Protein AF-A0A7S2BJV2-F1 (afdb_monomer_lite)

Organism: NCBI:txid156173

Sequence (293 aa):
PFVGRSAFAHKGGMHAHAMQLAPTSYEHIDPALTGNSRRVLVSELSGRSNIAALTEEYGISDPQVTKNVLDMIVQQENLGYQYEGAEASFALVVQKAMRTFRPHFKRIRYQVEVSGYGGAHGQYTKQAVDASHMEYEHSEATVKLALPSGRLIHEVAEGNGPVAALDAALRKALEPIYPNLQELHLVDYKVRVVRLPEEVAKTDLHTMITGTASAIRVIVDSRDRNSHENFSTVGVGTNIIEASWRALVDAVEYKLSRDDARWATQATSQPHNETEDTSQAPAVPQASQVLNA

Secondary structure (DSSP, 8-state):
---STTTTEEE-HHHHHHHHH-GGGT-SS-GGGGT---EEE--TTSHHHHHHHHHHHTT---HHHHHHHHHHHHHHHHTT---TT-HHHHHHHHHHHTT----S-EEEEEEEEEEEEPPP-----S----TTS--EEEEEEEEEEE-TTS-EEEEEEEESSHHHHHHHHHHHHHTTT-GGGGGEEEEEEEEEEEEPPTTGGGT-TT----SS-EEEEEEEEEEETTT--EEEEEEEESSHHHHHHHHHHHHHHHHHHHHHHHHHHHHHTS----------PPPPPP-------

Foldseek 3Di:
DLDDQCSQEAEDAPVVVVCVVPVVVPDVDDNVVVVGDHHYFDDPNRLLVVLCVVCVVVVHPDPVLSVLLSVQVVVVVLLVDGCGQFVLQSVQSSCVSVVNQDQQKDWPDKDKDKDWQDAPPDDDDPDDPDPNHDGDIKMKMWTWIAGPVRDIFIFMAIAPDHLRNVLVRVCVRPCVPVVQCVQKDWDDKDKDKAAHDPVSCPPDPQRVPPDTRIKIKMKTWMARNVVRDIHIRIAIDNDPNRRSNRRSSSSVSSSVVVVVVVVVVVVVPDDPPDDDDDPDDDDDDDDDDDDDD

InterPro domains:
  IPR005675 Citramalate synthase [PTHR43538] (1-262)
  IPR013709 2-isopropylmalate synthase LeuA, allosteric (dimerisation) domain [PF08502] (122-255)
  IPR013709 2-isopropylmalate synthase LeuA, allosteric (dimerisation) domain [SM00917] (84-256)
  IPR036230 2-isopropylmalate synthase LeuA, allosteric (dimerisation) domain superfamily [G3DSA:3.30.160.270] (122-255)
  IPR036230 2-isopropylmalate synthase LeuA, allosteric (dimerisation) domain superfamily [SSF110921] (137-252)
  IPR054691 2-isopropylmalate synthase/homocitrate synthase, post-catalytic domain [PF22617] (3-61)

Radius of gyration: 28.18 Å; chains: 1; bounding box: 111×75×62 Å

pLDDT: mean 75.31, std 20.55, range [34.0, 98.38]

Structure (mmCIF, N/CA/C/O backbone):
data_AF-A0A7S2BJV2-F1
#
_entry.id   AF-A0A7S2BJV2-F1
#
loop_
_atom_site.group_PDB
_atom_site.id
_atom_site.type_symbol
_atom_site.label_atom_id
_atom_site.label_alt_id
_atom_site.label_comp_id
_atom_site.label_asym_id
_atom_site.label_entity_id
_atom_site.label_seq_id
_atom_site.pdbx_PDB_ins_code
_atom_site.Cartn_x
_atom_site.Cartn_y
_atom_site.Cartn_z
_atom_site.occupancy
_atom_site.B_iso_or_equiv
_atom_site.auth_seq_id
_atom_site.auth_comp_id
_atom_site.auth_asym_id
_atom_site.auth_atom_id
_atom_site.pdbx_PDB_model_num
ATOM 1 N N . PRO A 1 1 ? -4.826 32.090 8.288 1.00 59.12 1 PRO A N 1
ATOM 2 C CA . PRO A 1 1 ? -4.946 31.455 6.951 1.00 59.12 1 PRO A CA 1
ATOM 3 C C . PRO A 1 1 ? -5.881 30.242 7.030 1.00 59.12 1 PRO A C 1
ATOM 5 O O . PRO A 1 1 ? -5.633 29.377 7.858 1.00 59.12 1 PRO A O 1
ATOM 8 N N . PHE A 1 2 ? -6.954 30.204 6.233 1.00 75.50 2 PHE A N 1
ATOM 9 C CA . PHE A 1 2 ? -7.973 29.135 6.2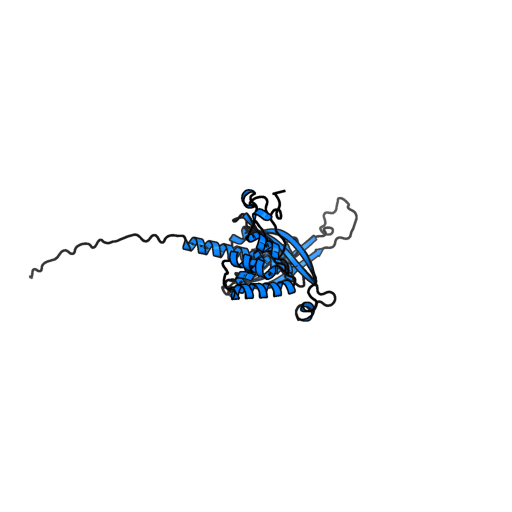94 1.00 75.50 2 PHE A CA 1
ATOM 10 C C . PHE A 1 2 ? -7.859 28.101 5.163 1.00 75.50 2 PHE A C 1
ATOM 12 O O . PHE A 1 2 ? -8.575 27.105 5.140 1.00 75.50 2 PHE A O 1
ATOM 19 N N . VAL A 1 3 ? -6.946 28.329 4.220 1.00 65.94 3 VAL A N 1
ATOM 20 C CA . VAL A 1 3 ? -6.738 27.481 3.045 1.00 65.94 3 VAL A CA 1
ATOM 21 C C . VAL A 1 3 ? -5.410 26.736 3.177 1.00 65.94 3 VAL A C 1
ATOM 23 O O . VAL A 1 3 ? -4.374 27.339 3.455 1.00 65.94 3 VAL A O 1
ATOM 26 N N . GLY A 1 4 ? -5.456 25.411 3.029 1.00 64.81 4 GLY A N 1
ATOM 27 C CA . GLY A 1 4 ? -4.308 24.512 3.174 1.00 64.81 4 GLY A CA 1
ATOM 28 C C . GLY A 1 4 ? -4.697 23.159 3.782 1.00 64.81 4 GLY A C 1
ATOM 29 O O . GLY A 1 4 ? -5.573 23.090 4.643 1.00 64.81 4 GLY A O 1
ATOM 30 N N . ARG A 1 5 ? -4.018 22.078 3.362 1.00 64.31 5 ARG A N 1
ATOM 31 C CA . ARG A 1 5 ? -4.289 20.689 3.813 1.00 64.31 5 ARG A CA 1
ATOM 32 C C . ARG A 1 5 ? -4.150 20.474 5.326 1.00 64.31 5 ARG A C 1
ATOM 34 O O . ARG A 1 5 ? -4.690 19.501 5.844 1.00 64.31 5 ARG A O 1
ATOM 41 N N . SER A 1 6 ? -3.428 21.363 6.005 1.00 70.38 6 SER A N 1
ATOM 42 C CA . SER A 1 6 ? -3.180 21.305 7.449 1.00 70.38 6 SER A CA 1
ATOM 43 C C . SER A 1 6 ? -3.784 22.489 8.208 1.00 70.38 6 SER A C 1
ATOM 45 O O . SER A 1 6 ? -3.467 22.673 9.376 1.00 70.38 6 SER A O 1
ATOM 47 N N . ALA A 1 7 ? -4.632 23.304 7.566 1.00 77.88 7 ALA A N 1
ATOM 48 C CA . ALA A 1 7 ? -5.207 24.504 8.186 1.00 77.88 7 ALA A CA 1
ATOM 49 C C . ALA A 1 7 ? -6.086 24.188 9.412 1.00 77.88 7 ALA A C 1
ATOM 51 O O . ALA A 1 7 ? -6.190 25.015 10.310 1.00 77.88 7 ALA A O 1
ATOM 52 N N . PHE A 1 8 ? -6.656 22.979 9.457 1.00 78.12 8 PHE A N 1
ATOM 53 C CA . PHE A 1 8 ? -7.445 22.447 10.574 1.00 78.12 8 PHE A CA 1
ATOM 54 C C . PHE A 1 8 ? -6.899 21.088 11.051 1.00 78.12 8 PHE A C 1
ATOM 56 O O . PHE A 1 8 ? -7.655 20.197 11.444 1.00 78.12 8 PHE A O 1
ATOM 63 N N . ALA A 1 9 ? -5.576 20.903 10.943 1.00 68.94 9 ALA A N 1
ATOM 64 C CA . ALA A 1 9 ? -4.893 19.722 11.454 1.00 68.94 9 ALA A CA 1
ATOM 65 C C . ALA A 1 9 ? -4.348 19.990 12.861 1.00 68.94 9 ALA A C 1
ATOM 67 O O . ALA A 1 9 ? -3.529 20.888 13.056 1.00 68.94 9 ALA A O 1
ATOM 68 N N . HIS A 1 10 ? -4.758 19.173 13.828 1.00 70.94 10 HIS A N 1
ATOM 69 C CA . HIS A 1 10 ? -4.359 19.303 15.228 1.00 70.94 10 HIS A CA 1
ATOM 70 C C . HIS A 1 10 ? -3.417 18.168 15.611 1.00 70.94 10 HIS A C 1
ATOM 72 O O . HIS A 1 10 ? -3.764 16.997 15.470 1.00 70.94 10 HIS A O 1
ATOM 78 N N . LYS A 1 11 ? -2.222 18.503 16.107 1.00 56.28 11 LYS A N 1
ATOM 79 C CA . LYS A 1 11 ? -1.227 17.531 16.578 1.00 56.28 11 LYS A CA 1
ATOM 80 C C . LYS A 1 11 ? -1.074 17.627 18.088 1.00 56.28 11 LYS A C 1
ATOM 82 O O . LYS A 1 11 ? -0.622 18.652 18.587 1.00 56.28 11 LYS A O 1
ATOM 87 N N . GLY A 1 12 ? -1.392 16.557 18.811 1.00 52.69 12 GLY A N 1
ATOM 88 C CA . GLY A 1 12 ? -1.085 16.467 20.239 1.00 52.69 12 GLY A CA 1
ATOM 89 C C . GLY A 1 12 ? -2.052 15.592 21.026 1.00 52.69 12 GLY A C 1
ATOM 90 O O . GLY A 1 12 ? -3.227 15.519 20.690 1.00 52.69 12 GLY A O 1
ATOM 91 N N . GLY A 1 13 ? -1.534 14.970 22.091 1.00 62.66 13 GLY A N 1
ATOM 92 C CA . GLY A 1 13 ? -2.247 14.064 23.002 1.00 62.66 13 GLY A CA 1
ATOM 93 C C . GLY A 1 13 ? -3.446 14.694 23.712 1.00 62.66 13 GLY A C 1
ATOM 94 O O . GLY A 1 13 ? -4.493 14.870 23.108 1.00 62.66 13 GLY A O 1
ATOM 95 N N . MET A 1 14 ? -3.331 15.039 25.000 1.00 48.84 14 MET A N 1
ATOM 96 C CA . MET A 1 14 ? -4.437 15.587 25.823 1.00 48.84 14 MET A CA 1
ATOM 97 C C . MET A 1 14 ? -5.230 16.742 25.166 1.00 48.84 14 MET A C 1
ATOM 99 O O . MET A 1 14 ? -6.403 16.946 25.475 1.00 48.84 14 MET A O 1
ATOM 103 N N . HIS A 1 15 ? -4.608 17.469 24.235 1.00 55.03 15 HIS A N 1
ATOM 104 C CA . HIS A 1 15 ? -5.218 18.556 23.472 1.00 55.03 15 HIS A CA 1
ATOM 105 C C . HIS A 1 15 ? -6.309 18.066 22.505 1.00 55.03 15 HIS A C 1
ATOM 107 O O . HIS A 1 15 ? -7.322 18.741 22.373 1.00 55.03 15 HIS A O 1
ATOM 113 N N . ALA A 1 16 ? -6.171 16.886 21.888 1.00 60.19 16 ALA A N 1
ATOM 114 C CA . ALA A 1 16 ? -7.187 16.323 20.992 1.00 60.19 16 ALA A CA 1
ATOM 115 C C . ALA A 1 16 ? -8.505 15.980 21.715 1.00 60.19 16 ALA A C 1
ATOM 117 O O . ALA A 1 16 ? -9.589 16.182 21.173 1.00 60.19 16 ALA A O 1
ATOM 118 N N . HIS A 1 17 ? -8.426 15.528 22.968 1.00 57.97 17 HIS A N 1
ATOM 119 C CA . HIS A 1 17 ? -9.611 15.253 23.785 1.00 57.97 17 HIS A CA 1
ATOM 120 C C . HIS A 1 17 ? -10.304 16.548 24.237 1.00 57.97 17 HIS A C 1
ATOM 122 O O . HIS A 1 17 ? -11.517 16.694 24.104 1.00 57.97 17 HIS A O 1
ATOM 128 N N . ALA A 1 18 ? -9.532 17.537 24.705 1.00 58.31 18 ALA A N 1
ATOM 129 C CA . ALA A 1 18 ? -10.067 18.867 25.006 1.00 58.31 18 ALA A CA 1
ATOM 130 C C . ALA A 1 18 ? -10.688 19.531 23.764 1.00 58.31 18 ALA A C 1
ATOM 132 O O . ALA A 1 18 ? -11.635 20.306 23.881 1.00 58.31 18 ALA A O 1
ATOM 133 N N . MET A 1 19 ? -10.189 19.185 22.575 1.00 69.56 19 MET A N 1
ATOM 134 C CA . MET A 1 19 ? -10.710 19.670 21.307 1.00 69.56 19 MET A CA 1
ATOM 135 C C . MET A 1 19 ? -12.074 19.119 20.930 1.00 69.56 19 MET A C 1
ATOM 137 O O . MET A 1 19 ? -12.914 19.873 20.448 1.00 69.56 19 MET A O 1
ATOM 141 N N . GLN A 1 20 ? -12.312 17.831 21.166 1.00 63.25 20 GLN A N 1
ATOM 142 C CA . GLN A 1 20 ? -13.634 17.240 20.964 1.00 63.25 20 GLN A CA 1
ATOM 143 C C . GLN A 1 20 ? -14.673 17.843 21.913 1.00 63.25 20 GLN A C 1
ATOM 145 O O . GLN A 1 20 ? -15.819 18.044 21.523 1.00 63.25 20 GLN A O 1
ATOM 150 N N . LEU A 1 21 ? -14.257 18.180 23.136 1.00 70.62 21 LEU A N 1
ATOM 151 C CA . LEU A 1 21 ? -15.127 18.794 24.139 1.00 70.62 21 LEU A CA 1
ATOM 152 C C . LEU A 1 21 ? -15.395 20.285 23.876 1.00 70.62 21 LEU A C 1
ATOM 154 O O . LEU A 1 21 ? -16.484 20.765 24.179 1.00 70.62 21 LEU A O 1
ATOM 158 N N . ALA A 1 22 ? -14.422 21.021 23.328 1.00 77.19 22 ALA A N 1
ATOM 159 C CA . ALA A 1 22 ? -14.538 22.460 23.079 1.00 77.19 22 ALA A CA 1
ATOM 160 C C . ALA A 1 22 ? -13.836 22.903 21.772 1.00 77.19 22 ALA A C 1
ATOM 162 O O . ALA A 1 22 ? -12.779 23.545 21.817 1.00 77.19 22 ALA A O 1
ATOM 163 N N . PRO A 1 23 ? -14.432 22.632 20.592 1.00 74.75 23 PRO A N 1
ATOM 164 C CA . PRO A 1 23 ? -13.851 22.973 19.288 1.00 74.75 23 PRO A CA 1
ATOM 165 C C . PRO A 1 23 ? -13.536 24.465 19.122 1.00 74.75 23 PRO A C 1
ATOM 167 O O . PRO A 1 23 ? -12.472 24.847 18.637 1.00 74.75 23 PRO A O 1
ATOM 170 N N . THR A 1 24 ? -14.428 25.326 19.612 1.00 80.75 24 THR A N 1
ATOM 171 C CA . THR A 1 24 ? -14.333 26.791 19.504 1.00 80.75 24 THR A CA 1
ATOM 172 C C . THR A 1 24 ? -13.152 27.392 20.263 1.00 80.75 24 THR A C 1
ATOM 174 O O . THR A 1 24 ? -12.800 28.546 20.040 1.00 80.75 24 THR A O 1
ATOM 177 N N . SER A 1 25 ? -12.545 26.641 21.186 1.00 78.31 25 SER A N 1
ATOM 178 C CA . SER A 1 25 ? -11.392 27.110 21.958 1.00 78.31 25 SER A CA 1
ATOM 179 C C . SER A 1 25 ? -10.076 27.032 21.183 1.00 78.31 25 SER A C 1
ATOM 181 O O . SER A 1 25 ? -9.090 27.617 21.624 1.00 78.31 25 SER A O 1
ATOM 183 N N . TYR A 1 26 ? -10.046 26.337 20.043 1.00 76.56 26 TYR A N 1
ATOM 184 C CA . TYR A 1 26 ? -8.826 26.180 19.247 1.00 76.56 26 TYR A CA 1
ATOM 185 C C . TYR A 1 26 ? -9.070 26.295 17.734 1.00 76.56 26 TYR A C 1
ATOM 187 O O . TYR A 1 26 ? -8.116 26.444 16.974 1.00 76.56 26 TYR A O 1
ATOM 195 N N . GLU A 1 27 ? -10.324 26.255 17.280 1.00 83.75 27 GLU A N 1
ATOM 196 C CA . GLU A 1 27 ? -10.704 26.563 15.905 1.00 83.75 27 GLU A CA 1
ATOM 197 C C . GLU A 1 27 ? -11.442 27.897 15.860 1.00 83.75 27 GLU A C 1
ATOM 199 O O . GLU A 1 27 ? -12.443 28.104 16.544 1.00 83.75 27 GLU A O 1
ATOM 204 N N . HIS A 1 28 ? -10.947 28.813 15.029 1.00 83.50 28 HIS A N 1
ATOM 205 C CA . HIS A 1 28 ? -11.564 30.128 14.859 1.00 83.50 28 HIS A CA 1
ATOM 206 C C . HIS A 1 28 ? -12.906 30.066 14.113 1.00 83.50 28 HIS A C 1
ATOM 208 O O . HIS A 1 28 ? -13.737 30.951 14.297 1.00 83.50 28 HIS A O 1
ATOM 214 N N . ILE A 1 29 ? -13.095 29.054 13.258 1.00 85.31 29 ILE A N 1
ATOM 215 C CA . ILE A 1 29 ? -14.295 28.808 12.447 1.00 85.31 29 ILE A CA 1
ATOM 216 C C . ILE A 1 29 ? -14.459 27.301 12.220 1.00 85.31 29 ILE A C 1
ATOM 218 O O . ILE A 1 29 ? -13.473 26.565 12.277 1.00 85.31 29 ILE A O 1
ATOM 222 N N . ASP A 1 30 ? -15.675 26.861 11.898 1.00 81.81 30 ASP A N 1
ATOM 223 C CA . ASP A 1 30 ? -15.931 25.482 11.471 1.00 81.81 30 ASP A CA 1
ATOM 224 C C . ASP A 1 30 ? -15.192 25.179 10.142 1.00 81.81 30 ASP A C 1
ATOM 226 O O . ASP A 1 30 ? -15.402 25.903 9.158 1.00 81.81 30 ASP A O 1
ATOM 230 N N . PRO A 1 31 ? -14.347 24.126 10.079 1.00 82.94 31 PRO A N 1
ATOM 231 C CA . PRO A 1 31 ? -13.646 23.716 8.861 1.00 82.94 31 PRO A CA 1
ATOM 232 C C . PRO A 1 31 ? -14.570 23.538 7.648 1.00 82.94 31 PRO A C 1
ATOM 234 O O . PRO A 1 31 ? -14.192 23.919 6.531 1.00 82.94 31 PRO A O 1
ATOM 237 N N . ALA A 1 32 ? -15.791 23.031 7.861 1.00 81.50 32 ALA A N 1
ATOM 238 C CA . ALA A 1 32 ? -16.751 22.746 6.797 1.00 81.50 32 ALA A CA 1
ATOM 239 C C . ALA A 1 32 ? -17.167 24.012 6.030 1.00 81.50 32 ALA A C 1
ATOM 241 O O . ALA A 1 32 ? -17.368 23.963 4.816 1.00 81.50 32 ALA A O 1
ATOM 242 N N . LEU A 1 33 ? -17.193 25.173 6.698 1.00 84.81 33 LEU A N 1
ATOM 243 C CA . LEU A 1 33 ? -17.515 26.468 6.080 1.00 84.81 33 LEU A CA 1
ATOM 244 C C . LEU A 1 33 ? -16.460 26.937 5.070 1.00 84.81 33 LEU A C 1
ATOM 246 O O . LEU A 1 33 ? -16.708 27.854 4.291 1.00 84.81 33 LEU A O 1
ATOM 250 N N . THR A 1 34 ? -15.286 26.307 5.068 1.00 82.38 34 THR A N 1
ATOM 251 C CA . THR A 1 34 ? -14.192 26.599 4.131 1.00 82.38 34 THR A CA 1
ATOM 252 C C . THR A 1 34 ? -13.928 25.469 3.140 1.00 82.38 34 THR A C 1
ATOM 254 O O . THR A 1 34 ? -12.937 25.515 2.412 1.00 82.38 34 THR A O 1
ATOM 257 N N . GLY A 1 35 ? -14.796 24.450 3.105 1.00 76.12 35 GLY A N 1
ATOM 258 C CA . GLY A 1 35 ? -14.575 23.239 2.311 1.00 76.12 35 GLY A CA 1
ATOM 259 C C . GLY A 1 35 ? -13.404 22.394 2.819 1.00 76.12 35 GLY A C 1
ATOM 260 O O . GLY A 1 35 ? -12.805 21.644 2.051 1.00 76.12 35 GLY A O 1
ATOM 261 N N . ASN A 1 36 ? -13.045 22.547 4.095 1.00 78.81 36 ASN A N 1
ATOM 262 C CA . ASN A 1 36 ? -11.979 21.801 4.749 1.00 78.81 36 ASN A CA 1
ATOM 263 C C . ASN A 1 36 ? -12.570 20.814 5.768 1.00 78.81 36 ASN A C 1
ATOM 265 O O . ASN A 1 36 ? -13.747 20.884 6.115 1.00 78.81 36 ASN A O 1
ATOM 269 N N . SER A 1 37 ? -11.747 19.895 6.263 1.00 73.94 37 SER A N 1
ATOM 270 C CA . SER A 1 37 ? -12.143 18.893 7.256 1.00 73.94 37 SER A CA 1
ATOM 271 C C . SER A 1 37 ? -11.202 18.932 8.452 1.00 73.94 37 SER A C 1
ATOM 273 O O . SER A 1 37 ? -9.985 19.055 8.281 1.00 73.94 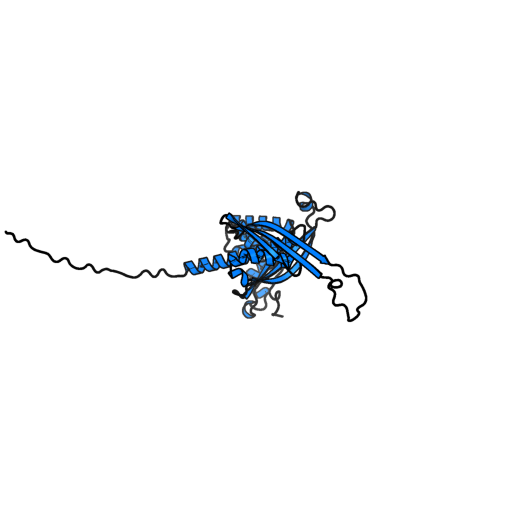37 SER A O 1
ATOM 275 N N . ARG A 1 38 ? -11.749 18.767 9.658 1.00 78.31 38 ARG A N 1
ATOM 276 C CA . ARG A 1 38 ? -10.944 18.595 10.872 1.00 78.31 38 ARG A CA 1
ATOM 277 C C . ARG A 1 38 ? -10.122 17.313 10.769 1.00 78.31 38 ARG A C 1
ATOM 279 O O . ARG A 1 38 ? -10.660 16.269 10.416 1.00 78.31 38 ARG A O 1
ATOM 286 N N . ARG A 1 39 ? -8.831 17.380 11.101 1.00 64.62 39 ARG A N 1
ATOM 287 C CA . ARG A 1 39 ? -7.940 16.208 11.133 1.00 64.62 39 ARG A CA 1
ATOM 288 C C . ARG A 1 39 ? -7.156 16.190 12.436 1.00 64.62 39 ARG A C 1
ATOM 290 O O . ARG A 1 39 ? -6.525 17.182 12.788 1.00 64.62 39 ARG A O 1
ATOM 297 N N . VAL A 1 40 ? -7.170 15.068 13.147 1.00 60.78 40 VAL A N 1
ATOM 298 C CA . VAL A 1 40 ? -6.385 14.885 14.375 1.00 60.78 40 VAL A CA 1
ATOM 299 C C . VAL A 1 40 ? -5.216 13.953 14.075 1.00 60.78 40 VAL A C 1
ATOM 301 O O . VAL A 1 40 ? -5.398 12.844 13.581 1.00 60.78 40 VAL A O 1
ATOM 304 N N . LEU A 1 41 ? -4.003 14.417 14.354 1.00 52.34 41 LEU A N 1
ATOM 305 C CA . LEU A 1 41 ? -2.761 13.703 14.085 1.00 52.34 41 LEU A CA 1
ATOM 306 C C . LEU A 1 41 ? -2.368 12.849 15.303 1.00 52.34 41 LEU A C 1
ATOM 308 O O . LEU A 1 41 ? -2.290 13.349 16.428 1.00 52.34 41 LEU A O 1
ATOM 312 N N . VAL A 1 42 ? -2.129 11.551 15.089 1.00 50.50 42 VAL A N 1
ATOM 313 C CA . VAL A 1 42 ? -1.799 10.579 16.147 1.00 50.50 42 VAL A CA 1
ATOM 314 C C . VAL A 1 42 ? -0.298 10.629 16.460 1.00 50.50 42 VAL A C 1
ATOM 316 O O . VAL A 1 42 ? 0.525 10.448 15.572 1.00 50.50 42 VAL A O 1
ATOM 319 N N . SER A 1 43 ? 0.056 10.897 17.720 1.00 44.72 43 SER A N 1
ATOM 320 C CA . SER A 1 43 ? 1.430 10.831 18.260 1.00 44.72 43 SER A CA 1
ATOM 321 C C . SER A 1 43 ? 1.500 9.806 19.402 1.00 44.72 43 SER A C 1
ATOM 323 O O . SER A 1 43 ? 0.470 9.565 20.030 1.00 44.72 43 SER A O 1
ATOM 325 N N . GLU A 1 44 ? 2.688 9.259 19.703 1.00 42.94 44 GLU A N 1
ATOM 326 C CA . GLU A 1 44 ? 2.974 8.146 20.641 1.00 42.94 44 GLU A CA 1
ATOM 327 C C . GLU A 1 44 ? 2.220 8.198 21.992 1.00 42.94 44 GLU A C 1
ATOM 329 O O . GLU A 1 44 ? 1.786 7.171 22.503 1.00 42.94 44 GLU A O 1
ATOM 334 N N . LEU A 1 45 ? 1.985 9.388 22.563 1.00 39.22 45 LEU A N 1
ATOM 335 C CA . LEU A 1 45 ? 1.260 9.584 23.840 1.00 39.22 45 LEU A CA 1
ATOM 336 C C . LEU A 1 45 ? -0.258 9.831 23.692 1.00 39.22 45 LEU A C 1
ATOM 338 O O . LEU A 1 45 ? -0.980 9.947 24.679 1.00 39.22 45 LEU A O 1
ATOM 342 N N . SER A 1 46 ? -0.751 9.904 22.458 1.00 48.31 46 SER A N 1
ATOM 343 C CA . SER A 1 46 ? -2.152 10.170 22.074 1.00 48.31 46 SER A CA 1
ATOM 344 C C . SER A 1 46 ? -2.903 8.888 21.700 1.00 48.31 46 SER A C 1
ATOM 346 O O . SER A 1 46 ? -4.107 8.937 21.454 1.00 48.31 46 SER A O 1
ATOM 348 N N . GLY A 1 47 ? -2.185 7.758 21.629 1.00 52.78 47 GLY A N 1
ATOM 349 C CA . GLY A 1 47 ? -2.623 6.516 20.995 1.00 52.78 47 GLY A CA 1
ATOM 350 C C . GLY A 1 47 ? -4.002 6.060 21.451 1.00 52.78 47 GLY A C 1
ATOM 351 O O . GLY A 1 47 ? -4.881 5.903 20.622 1.00 52.78 47 GLY A O 1
ATOM 352 N N . ARG A 1 48 ? -4.260 5.938 22.758 1.00 53.81 48 ARG A N 1
ATOM 353 C CA . ARG A 1 48 ? -5.561 5.433 23.235 1.00 53.81 48 ARG A CA 1
ATOM 354 C C . ARG A 1 48 ? -6.739 6.347 22.915 1.00 53.81 48 ARG A C 1
ATOM 356 O O . ARG A 1 48 ? -7.738 5.848 22.419 1.00 53.81 48 ARG A O 1
ATOM 363 N N . SER A 1 49 ? -6.638 7.647 23.181 1.00 52.44 49 SER A N 1
ATOM 364 C CA . SER A 1 49 ? -7.767 8.573 23.013 1.00 52.44 49 SER A CA 1
ATOM 365 C C . SER A 1 49 ? -8.029 8.913 21.544 1.00 52.44 49 SER A C 1
ATOM 367 O O . SER A 1 49 ? -9.182 8.988 21.139 1.00 52.44 49 SER A O 1
ATOM 369 N N . ASN A 1 50 ? -6.980 9.047 20.724 1.00 54.72 50 ASN A N 1
ATOM 370 C CA . ASN A 1 50 ? -7.149 9.275 19.286 1.00 54.72 50 ASN A CA 1
ATOM 371 C C . ASN A 1 50 ? -7.569 8.004 18.550 1.00 54.72 50 ASN A C 1
ATOM 373 O O . ASN A 1 50 ? -8.382 8.090 17.637 1.00 54.72 50 ASN A O 1
ATOM 377 N N . ILE A 1 51 ? -7.050 6.832 18.937 1.00 61.22 51 ILE A N 1
ATOM 378 C CA . ILE A 1 51 ? -7.535 5.565 18.382 1.00 61.22 51 ILE A CA 1
ATOM 379 C C . ILE A 1 51 ? -8.971 5.338 18.830 1.00 61.22 51 ILE A C 1
ATOM 381 O O . ILE A 1 51 ? -9.757 4.968 17.981 1.00 61.22 51 ILE A O 1
ATOM 385 N N . ALA A 1 52 ? -9.348 5.640 20.080 1.00 61.81 52 ALA A N 1
ATOM 386 C CA . ALA A 1 52 ? -10.743 5.581 20.524 1.00 61.81 52 ALA A CA 1
ATOM 387 C C . ALA A 1 52 ? -11.657 6.469 19.660 1.00 61.81 52 ALA A C 1
ATOM 389 O O . ALA A 1 52 ? -12.653 5.976 19.141 1.00 61.81 52 ALA A O 1
ATOM 390 N N . ALA A 1 53 ? -11.268 7.728 19.429 1.00 61.06 53 ALA A N 1
ATOM 391 C CA . ALA A 1 53 ? -11.995 8.658 18.564 1.00 61.06 53 ALA A CA 1
ATOM 392 C C . ALA A 1 53 ? -12.104 8.174 17.107 1.00 61.06 53 ALA A C 1
ATOM 394 O O . ALA A 1 53 ? -13.171 8.241 16.507 1.00 61.06 53 ALA A O 1
ATOM 395 N N . LEU A 1 54 ? -11.012 7.654 16.540 1.00 60.25 54 LEU A N 1
ATOM 396 C CA . LEU A 1 54 ? -11.012 7.081 15.193 1.00 60.25 54 LEU A CA 1
ATOM 397 C C . LEU A 1 54 ? -11.862 5.809 15.140 1.00 60.25 54 LEU A C 1
ATOM 399 O O . LEU A 1 54 ? -12.627 5.622 14.207 1.00 60.25 54 LEU A O 1
ATOM 403 N N . THR A 1 55 ? -11.771 4.931 16.139 1.00 63.72 55 THR A N 1
ATOM 404 C CA . THR A 1 55 ? -12.575 3.706 16.205 1.00 63.72 55 THR A CA 1
ATOM 405 C C . THR A 1 55 ? -14.062 4.027 16.352 1.00 63.72 55 THR A C 1
ATOM 407 O O . THR A 1 55 ? -14.878 3.360 15.724 1.00 63.72 55 THR A O 1
ATOM 410 N N . GLU A 1 56 ? -14.416 5.091 17.076 1.00 65.62 56 GLU A N 1
ATOM 411 C CA . GLU A 1 56 ? -15.789 5.593 17.178 1.00 65.62 56 GLU A CA 1
ATOM 412 C C . GLU A 1 56 ? -16.325 6.087 15.821 1.00 65.62 56 GLU A C 1
ATOM 414 O O . GLU A 1 56 ? -17.461 5.771 15.474 1.00 65.62 56 GLU A O 1
ATOM 419 N N . GLU A 1 57 ? -15.498 6.744 14.995 1.00 62.59 57 GLU A N 1
ATOM 420 C CA . GLU A 1 57 ? -15.843 7.104 13.604 1.00 62.59 57 GLU A CA 1
ATOM 421 C C . GLU A 1 57 ? -16.143 5.866 12.732 1.00 62.59 57 GLU A C 1
ATOM 423 O O . GLU A 1 57 ? -16.999 5.913 11.849 1.00 62.59 57 GLU A O 1
ATOM 428 N N . TYR A 1 58 ? -15.507 4.727 13.024 1.00 63.16 58 TYR A N 1
ATOM 429 C CA . TYR A 1 58 ? -15.809 3.428 12.405 1.00 63.16 58 TYR A CA 1
ATOM 430 C C . TYR A 1 58 ? -16.948 2.657 13.105 1.00 63.16 58 TYR A C 1
ATOM 432 O O . TYR A 1 58 ? -17.188 1.493 12.779 1.00 63.16 58 TYR A O 1
ATOM 440 N N . GLY A 1 59 ? -17.657 3.275 14.057 1.00 65.75 59 GLY A N 1
ATOM 441 C CA . GLY A 1 59 ? -18.764 2.660 14.798 1.00 65.75 59 GLY A CA 1
ATOM 442 C C . GLY A 1 59 ? -18.328 1.588 15.802 1.00 65.75 59 GLY A C 1
ATOM 443 O O . GLY A 1 59 ? -19.116 0.717 16.169 1.00 65.75 59 GLY A O 1
ATOM 444 N N . ILE A 1 60 ? -17.065 1.611 16.231 1.00 67.31 60 ILE A N 1
ATOM 445 C CA . ILE A 1 60 ? -16.485 0.625 17.141 1.00 67.31 60 ILE A CA 1
ATOM 446 C C . ILE A 1 60 ? -16.533 1.182 18.561 1.00 67.31 60 ILE A C 1
ATOM 448 O O . ILE A 1 60 ? -15.704 1.996 18.962 1.00 67.31 60 ILE A O 1
ATOM 452 N N . SER A 1 61 ? -17.491 0.690 19.336 1.00 68.38 61 SER A N 1
ATOM 453 C CA . SER A 1 61 ? -17.649 1.015 20.757 1.00 68.38 61 SER A CA 1
ATOM 454 C C . SER A 1 61 ? -17.271 -0.141 21.692 1.00 68.38 61 SER A C 1
ATOM 456 O O . SER A 1 61 ? -17.311 0.028 22.908 1.00 68.38 61 SER A O 1
ATOM 458 N N . ASP A 1 62 ? -16.909 -1.314 21.154 1.00 78.00 62 ASP A N 1
ATOM 459 C CA . ASP A 1 62 ? -16.470 -2.470 21.946 1.00 78.00 62 ASP A CA 1
ATOM 460 C C . ASP A 1 62 ? -15.029 -2.261 22.464 1.00 78.00 62 ASP A C 1
ATOM 462 O O . ASP A 1 62 ? -14.084 -2.266 21.662 1.00 78.00 62 ASP A O 1
ATOM 466 N N . PRO A 1 63 ? -14.821 -2.150 23.793 1.00 78.69 63 PRO A N 1
ATOM 467 C CA . PRO A 1 63 ? -13.500 -1.931 24.380 1.00 78.69 63 PRO A CA 1
ATOM 468 C C . PRO A 1 63 ? -12.465 -3.003 24.013 1.00 78.69 63 PRO A C 1
ATOM 470 O O . PRO A 1 63 ? -11.269 -2.705 23.931 1.00 78.69 63 PRO A O 1
ATOM 473 N N . GLN A 1 64 ? -12.893 -4.249 23.787 1.00 80.25 64 GLN A N 1
ATOM 474 C CA . GLN A 1 64 ? -11.993 -5.334 23.406 1.00 80.25 64 GLN A CA 1
ATOM 475 C C . GLN A 1 64 ? -11.509 -5.174 21.962 1.00 80.25 64 GLN A C 1
ATOM 477 O O . GLN A 1 64 ? -10.338 -5.433 21.674 1.00 80.25 64 GLN A O 1
ATOM 482 N N . VAL A 1 65 ? -12.376 -4.707 21.060 1.00 77.50 65 VAL A N 1
ATOM 483 C CA . VAL A 1 65 ? -12.003 -4.413 19.670 1.00 77.50 65 VAL A CA 1
ATOM 484 C C . VAL A 1 65 ? -11.057 -3.217 19.623 1.00 77.50 65 VAL A C 1
ATOM 486 O O . VAL A 1 65 ? -10.009 -3.309 18.985 1.00 77.50 65 VAL A O 1
ATOM 489 N N . THR A 1 66 ? -11.349 -2.142 20.362 1.00 77.75 66 THR A N 1
ATOM 490 C CA . THR A 1 66 ? -10.458 -0.974 20.464 1.00 77.75 66 THR A CA 1
ATOM 491 C C . THR A 1 66 ? -9.075 -1.366 20.987 1.00 77.75 66 THR A C 1
ATOM 493 O O . THR A 1 66 ? -8.062 -0.918 20.449 1.00 77.75 66 THR A O 1
ATOM 496 N N . LYS A 1 67 ? -9.007 -2.252 21.990 1.00 80.81 67 LYS A N 1
ATOM 497 C CA . LYS A 1 67 ? -7.733 -2.788 22.486 1.00 80.81 67 LYS A CA 1
ATOM 498 C C . LYS A 1 67 ? -6.982 -3.574 21.407 1.00 80.81 67 LYS A C 1
ATOM 500 O O . LYS A 1 67 ? -5.795 -3.338 21.220 1.00 80.81 67 LYS A O 1
ATOM 505 N N . ASN A 1 68 ? -7.658 -4.457 20.672 1.00 82.25 68 ASN A N 1
ATOM 506 C CA . ASN A 1 68 ? -7.022 -5.239 19.607 1.00 82.25 68 ASN A CA 1
ATOM 507 C C . ASN A 1 68 ? -6.473 -4.342 18.483 1.00 82.25 68 ASN A C 1
ATOM 509 O O . ASN A 1 68 ? -5.377 -4.583 17.981 1.00 82.25 68 ASN A O 1
ATOM 513 N N . VAL A 1 69 ? -7.225 -3.304 18.101 1.00 81.12 69 VAL A N 1
ATOM 514 C CA . VAL A 1 69 ? -6.792 -2.297 17.121 1.00 81.12 69 VAL A CA 1
ATOM 515 C C . VAL A 1 69 ? -5.543 -1.572 17.625 1.00 81.12 69 VAL A C 1
ATOM 517 O O . VAL A 1 69 ? -4.563 -1.470 16.890 1.00 81.12 69 VAL A O 1
ATOM 520 N N . LEU A 1 70 ? -5.549 -1.121 18.884 1.00 80.25 70 LEU A N 1
ATOM 521 C CA . LEU A 1 70 ? -4.403 -0.463 19.510 1.00 80.25 70 LEU A CA 1
ATOM 522 C C . LEU A 1 70 ? -3.165 -1.366 19.520 1.00 80.25 70 LEU A C 1
ATOM 524 O O . LEU A 1 70 ? -2.097 -0.930 19.098 1.00 80.25 70 LEU A O 1
ATOM 528 N N . ASP A 1 71 ? -3.310 -2.615 19.964 1.00 82.62 71 ASP A N 1
ATOM 529 C CA . ASP A 1 71 ? -2.204 -3.572 20.034 1.00 82.62 71 ASP A CA 1
ATOM 530 C C . ASP A 1 71 ? -1.611 -3.822 18.633 1.00 82.62 71 ASP A C 1
ATOM 532 O O . ASP A 1 71 ? -0.391 -3.851 18.468 1.00 82.62 71 ASP A O 1
ATOM 536 N N . MET A 1 72 ? -2.459 -3.925 17.602 1.00 84.12 72 MET A N 1
ATOM 537 C CA . MET A 1 72 ? -2.018 -4.088 16.214 1.00 84.12 72 MET A CA 1
ATOM 538 C C . MET A 1 72 ? -1.299 -2.841 15.680 1.00 84.12 72 MET A C 1
ATOM 540 O O . MET A 1 72 ? -0.276 -2.976 15.014 1.00 84.12 72 MET A O 1
ATOM 544 N N . ILE A 1 73 ? -1.784 -1.635 15.986 1.00 83.50 73 ILE A N 1
ATOM 545 C CA . ILE A 1 73 ? -1.128 -0.383 15.576 1.00 83.50 73 ILE A CA 1
ATOM 546 C C . ILE A 1 73 ? 0.247 -0.258 16.224 1.00 83.50 73 ILE A C 1
ATOM 548 O O . ILE A 1 73 ? 1.218 -0.032 15.510 1.00 83.50 73 ILE A O 1
ATOM 552 N N . VAL A 1 74 ? 0.348 -0.481 17.537 1.00 80.81 74 VAL A N 1
ATOM 553 C CA . VAL A 1 74 ? 1.625 -0.415 18.268 1.00 80.81 74 VAL A CA 1
ATOM 554 C C . VAL A 1 74 ? 2.636 -1.406 17.684 1.00 80.81 74 VAL A C 1
ATOM 556 O O . VAL A 1 74 ? 3.802 -1.068 17.482 1.00 80.81 74 VAL A O 1
ATOM 559 N N . GLN A 1 75 ? 2.195 -2.621 17.344 1.00 82.44 75 GLN A N 1
ATOM 560 C CA . GLN A 1 75 ? 3.051 -3.596 16.665 1.00 82.44 75 GLN A CA 1
ATOM 561 C C . GLN A 1 75 ? 3.549 -3.089 15.306 1.00 82.44 75 GLN A C 1
ATOM 563 O O . GLN A 1 75 ? 4.725 -3.246 14.991 1.00 82.44 75 GLN A O 1
ATOM 568 N N . GLN A 1 76 ? 2.686 -2.471 14.498 1.00 86.62 76 GLN A N 1
ATOM 569 C CA . GLN A 1 76 ? 3.085 -1.926 13.198 1.00 86.62 76 GLN A CA 1
ATOM 570 C C . GLN A 1 76 ? 4.002 -0.698 13.345 1.00 86.62 76 GLN A C 1
ATOM 572 O O . GLN A 1 76 ? 4.972 -0.569 12.601 1.00 86.62 76 GLN A O 1
ATOM 577 N N . GLU A 1 77 ? 3.769 0.184 14.315 1.00 82.81 77 GLU A N 1
ATOM 578 C CA . GLU A 1 77 ? 4.644 1.337 14.584 1.00 82.81 77 GLU A CA 1
ATOM 579 C C . GLU A 1 77 ? 6.064 0.897 14.960 1.00 82.81 77 GLU A C 1
ATOM 581 O O . GLU A 1 77 ? 7.038 1.437 14.433 1.00 82.81 77 GLU A O 1
ATOM 586 N N . ASN A 1 78 ? 6.188 -0.172 15.750 1.00 78.31 78 ASN A N 1
ATOM 587 C CA . ASN A 1 78 ? 7.470 -0.806 16.069 1.00 78.31 78 ASN A CA 1
ATOM 588 C C . ASN A 1 78 ? 8.195 -1.369 14.833 1.00 78.31 78 ASN A C 1
ATOM 590 O O . ASN A 1 78 ? 9.425 -1.404 14.801 1.00 78.31 78 ASN A O 1
ATOM 594 N N . LEU A 1 79 ? 7.454 -1.756 13.790 1.00 82.62 79 LEU A N 1
ATOM 595 C CA . LEU A 1 79 ? 7.996 -2.155 12.484 1.00 82.62 79 LEU A CA 1
ATOM 596 C C . LEU A 1 79 ? 8.304 -0.959 11.572 1.00 82.62 79 LEU A C 1
ATOM 598 O O . LEU A 1 79 ? 8.744 -1.141 10.438 1.00 82.62 79 LEU A O 1
ATOM 602 N N . GLY A 1 80 ? 8.082 0.264 12.052 1.00 84.19 80 GLY A N 1
ATOM 603 C CA . GLY A 1 80 ? 8.368 1.499 11.344 1.00 84.19 80 GLY A CA 1
ATOM 604 C C . GLY A 1 80 ? 7.184 2.069 10.573 1.00 84.19 80 GLY A C 1
ATOM 605 O O . GLY A 1 80 ? 7.415 2.975 9.772 1.00 84.19 80 GLY A O 1
ATOM 606 N N . TYR A 1 81 ? 5.945 1.602 10.773 1.00 87.75 81 TYR A N 1
ATOM 607 C CA . TYR A 1 81 ? 4.755 2.247 10.198 1.00 87.75 81 TYR A CA 1
ATOM 608 C C . TYR A 1 81 ? 4.472 3.592 10.875 1.00 87.75 81 TYR A C 1
ATOM 610 O O . TYR A 1 81 ? 4.872 3.841 12.006 1.00 87.75 81 TYR A O 1
ATOM 618 N N . GLN A 1 82 ? 3.789 4.478 10.155 1.00 85.44 82 GLN A N 1
ATOM 619 C CA . GLN A 1 82 ? 3.179 5.679 10.720 1.00 85.44 82 GLN A CA 1
ATOM 620 C C . GLN A 1 82 ? 1.857 5.888 9.996 1.00 85.44 82 GLN A C 1
ATOM 622 O O . GLN A 1 82 ? 1.849 6.123 8.790 1.00 85.44 82 GLN A O 1
ATOM 627 N N . TYR A 1 83 ? 0.755 5.772 10.734 1.00 83.94 83 TYR A N 1
ATOM 628 C CA . TYR A 1 83 ? -0.594 5.923 10.184 1.00 83.94 83 TYR A CA 1
ATOM 629 C C . TYR A 1 83 ? -1.080 7.379 10.174 1.00 83.94 83 TYR A C 1
ATOM 631 O O . TYR A 1 83 ? -2.104 7.687 9.568 1.00 83.94 83 TYR A O 1
ATOM 639 N N . GLU A 1 84 ? -0.332 8.295 10.801 1.00 73.88 84 GLU A N 1
ATOM 640 C CA . GLU A 1 84 ? -0.549 9.739 10.681 1.00 73.88 84 GLU A CA 1
ATOM 641 C C . GLU A 1 84 ? -0.439 10.158 9.203 1.00 73.88 84 GLU A C 1
ATOM 643 O O . GLU A 1 84 ? 0.641 10.107 8.614 1.00 73.88 84 GLU A O 1
ATOM 648 N N . GLY A 1 85 ? -1.564 10.566 8.606 1.00 74.69 85 GLY A N 1
ATOM 649 C CA . GLY A 1 85 ? -1.640 10.909 7.184 1.00 74.69 85 GLY A CA 1
ATOM 650 C C . GLY A 1 85 ? -1.615 9.706 6.236 1.00 74.69 85 GLY A C 1
ATOM 651 O O . GLY A 1 85 ? -1.233 9.879 5.085 1.00 74.69 85 GLY A O 1
ATOM 652 N N . ALA A 1 86 ? -1.971 8.509 6.716 1.00 84.75 86 ALA A N 1
ATOM 653 C CA . ALA A 1 86 ? -2.195 7.309 5.909 1.00 84.75 86 ALA A CA 1
ATOM 654 C C . ALA A 1 86 ? -3.519 6.627 6.306 1.00 84.75 86 ALA A C 1
ATOM 656 O O . ALA A 1 86 ? -3.559 5.472 6.746 1.00 84.75 86 ALA A O 1
ATOM 657 N N . GLU A 1 87 ? -4.613 7.383 6.187 1.00 84.38 87 GLU A N 1
ATOM 658 C CA . GLU A 1 87 ? -5.948 7.032 6.679 1.00 84.38 87 GLU A CA 1
ATOM 659 C C . GLU A 1 87 ? -6.491 5.737 6.057 1.00 84.38 87 GLU A C 1
ATOM 661 O O . GLU A 1 87 ? -7.176 4.967 6.730 1.00 84.38 87 GLU A O 1
ATOM 666 N N . ALA A 1 88 ? -6.152 5.452 4.798 1.00 91.38 88 ALA A N 1
ATOM 667 C CA . ALA A 1 88 ? -6.620 4.253 4.110 1.00 91.38 88 ALA A CA 1
ATOM 668 C C . ALA A 1 88 ? -5.975 2.975 4.666 1.00 91.38 88 ALA A C 1
ATOM 670 O O . ALA A 1 88 ? -6.673 2.006 4.968 1.00 91.38 88 ALA A O 1
ATOM 671 N N . SER A 1 89 ? -4.657 2.983 4.888 1.00 93.06 89 SER A N 1
ATOM 672 C CA . SER A 1 89 ? -3.972 1.852 5.529 1.00 93.06 89 SER A CA 1
ATOM 673 C C . SER A 1 89 ? -4.444 1.655 6.971 1.00 93.06 89 SER A C 1
ATOM 675 O O . SER A 1 89 ? -4.603 0.517 7.412 1.00 93.06 89 SER A O 1
ATOM 677 N N . PHE A 1 90 ? -4.730 2.742 7.697 1.00 88.19 90 PHE A N 1
ATOM 678 C CA . PHE A 1 90 ? -5.328 2.663 9.033 1.00 88.19 90 PHE A CA 1
ATOM 679 C C . PHE A 1 90 ? -6.704 1.984 8.999 1.00 88.19 90 PHE A C 1
ATOM 681 O O . PHE A 1 90 ? -6.941 1.037 9.749 1.00 88.19 90 PHE A O 1
ATOM 688 N N . ALA A 1 91 ? -7.588 2.402 8.089 1.00 88.00 91 ALA A N 1
ATOM 689 C CA . ALA A 1 91 ? -8.909 1.799 7.923 1.00 88.00 91 ALA A CA 1
ATOM 690 C C . ALA A 1 91 ? -8.822 0.286 7.659 1.00 88.00 91 ALA A C 1
ATOM 692 O O . ALA A 1 91 ? -9.569 -0.500 8.241 1.00 88.00 91 ALA A O 1
ATOM 693 N N . LEU A 1 92 ? -7.870 -0.145 6.826 1.00 91.94 92 LEU A N 1
ATOM 694 C CA . LEU A 1 92 ? -7.636 -1.565 6.558 1.00 91.94 92 LEU A CA 1
ATOM 695 C C . LEU A 1 92 ? -7.137 -2.325 7.794 1.00 91.94 92 LEU A C 1
ATOM 697 O O . LEU A 1 92 ? -7.537 -3.470 8.006 1.00 91.94 92 LEU A O 1
ATOM 701 N N . VAL A 1 93 ? -6.283 -1.721 8.625 1.00 88.69 93 VAL A N 1
ATOM 702 C CA . VAL A 1 93 ? -5.856 -2.307 9.911 1.00 88.69 93 VAL A CA 1
ATOM 703 C C . VAL A 1 93 ? -7.049 -2.500 10.840 1.00 88.69 93 VAL A C 1
ATOM 705 O O . VAL A 1 93 ? -7.211 -3.581 11.406 1.00 88.69 93 VAL A O 1
ATOM 708 N N . VAL A 1 94 ? -7.920 -1.496 10.939 1.00 85.00 94 VAL A N 1
ATOM 709 C CA . VAL A 1 94 ? -9.149 -1.566 11.736 1.00 85.00 94 VAL A CA 1
ATOM 710 C C . VAL A 1 94 ? -10.049 -2.710 11.256 1.00 85.00 94 VAL A C 1
ATOM 712 O O . VAL A 1 94 ? -10.436 -3.569 12.050 1.00 85.00 94 VAL A O 1
ATOM 715 N N . GLN A 1 95 ? -10.299 -2.809 9.947 1.00 87.12 95 GLN A N 1
ATOM 716 C CA . GLN A 1 95 ? -11.092 -3.904 9.376 1.00 87.12 95 GLN A CA 1
ATOM 717 C C . GLN A 1 95 ? -10.461 -5.287 9.621 1.00 87.12 95 GLN A C 1
ATOM 719 O O . GLN A 1 95 ? -11.170 -6.267 9.867 1.00 87.12 95 GLN A O 1
ATOM 724 N N . LYS A 1 96 ? -9.125 -5.394 9.572 1.00 88.56 96 LYS A N 1
ATOM 725 C CA . LYS A 1 96 ? -8.395 -6.638 9.879 1.00 88.56 96 LYS A CA 1
ATOM 726 C C . LYS A 1 96 ? -8.554 -7.021 11.353 1.00 88.56 96 LYS A C 1
ATOM 728 O O . LYS A 1 96 ? -8.868 -8.176 11.639 1.00 88.56 96 LYS A O 1
ATOM 733 N N . ALA A 1 97 ? -8.415 -6.066 12.273 1.00 83.69 97 ALA A N 1
ATOM 734 C CA . ALA A 1 97 ? -8.603 -6.283 13.709 1.00 83.69 97 ALA A CA 1
ATOM 735 C C . ALA A 1 97 ? -10.045 -6.704 14.054 1.00 83.69 97 ALA A C 1
ATOM 737 O O . ALA A 1 97 ? -10.255 -7.566 14.908 1.00 83.69 97 ALA A O 1
ATOM 738 N N . MET A 1 98 ? -11.029 -6.165 13.331 1.00 82.19 98 MET A N 1
ATOM 739 C CA . MET A 1 98 ? -12.445 -6.538 13.434 1.00 82.19 98 MET A CA 1
ATOM 740 C C . MET A 1 98 ? -12.813 -7.835 12.702 1.00 82.19 98 MET A C 1
ATOM 742 O O . MET A 1 98 ? -13.949 -8.292 12.802 1.00 82.19 98 MET A O 1
ATOM 746 N N . ARG A 1 99 ? -11.886 -8.435 11.943 1.00 86.19 99 ARG A N 1
ATOM 747 C CA . ARG A 1 99 ? -12.137 -9.596 11.065 1.00 86.19 99 ARG A CA 1
ATOM 748 C C . ARG A 1 99 ? -13.211 -9.354 9.990 1.00 86.19 99 ARG A C 1
ATOM 750 O O . ARG A 1 99 ? -13.756 -10.313 9.430 1.00 86.19 99 ARG A O 1
ATOM 757 N N . THR A 1 100 ? -13.490 -8.094 9.668 1.00 86.50 100 THR A N 1
ATOM 758 C CA . THR A 1 100 ? -14.415 -7.688 8.599 1.00 86.50 100 THR A CA 1
ATOM 759 C C . THR A 1 100 ? -13.712 -7.530 7.259 1.00 86.50 100 THR A C 1
ATOM 761 O O . THR A 1 100 ? -14.358 -7.673 6.227 1.00 86.50 100 THR A O 1
ATOM 764 N N . PHE A 1 101 ? -12.391 -7.327 7.259 1.00 91.06 101 PHE A N 1
ATOM 765 C CA . PHE A 1 101 ? -11.607 -7.262 6.030 1.00 91.06 101 PHE A CA 1
ATOM 766 C C . PHE A 1 101 ? -11.749 -8.557 5.214 1.00 91.06 101 PHE A C 1
ATOM 768 O O . PHE A 1 101 ? -11.630 -9.674 5.742 1.00 91.06 101 PHE A O 1
ATOM 775 N N . ARG A 1 102 ? -11.993 -8.404 3.913 1.00 92.81 102 ARG A N 1
ATOM 776 C CA . ARG A 1 102 ? -12.031 -9.489 2.931 1.00 92.81 102 ARG A CA 1
ATOM 777 C C . ARG A 1 102 ? -11.048 -9.132 1.816 1.00 92.81 102 ARG A C 1
ATOM 779 O O . ARG A 1 102 ? -11.318 -8.189 1.086 1.00 92.81 102 ARG A O 1
ATOM 786 N N . PRO A 1 103 ? -9.905 -9.833 1.703 1.00 94.94 103 PRO A N 1
ATOM 787 C CA . PRO A 1 103 ? -8.942 -9.528 0.656 1.00 94.94 103 PRO A CA 1
ATOM 788 C C . PRO A 1 103 ? -9.536 -9.866 -0.712 1.00 94.94 103 PRO A C 1
ATOM 790 O O . PRO A 1 103 ? -10.024 -10.981 -0.921 1.00 94.94 103 PRO A O 1
ATOM 793 N N . HIS A 1 104 ? -9.444 -8.928 -1.647 1.00 97.31 104 HIS A N 1
ATOM 794 C CA . HIS A 1 104 ? -9.896 -9.115 -3.027 1.00 97.31 104 HIS A CA 1
ATOM 795 C C . HIS A 1 104 ? -8.913 -9.966 -3.827 1.00 97.31 104 HIS A C 1
ATOM 797 O O . HIS A 1 104 ? -9.278 -10.633 -4.796 1.00 97.31 104 HIS A O 1
ATOM 803 N N . PHE A 1 105 ? -7.651 -9.975 -3.405 1.00 97.69 105 PHE A N 1
ATOM 804 C CA . PHE A 1 105 ? -6.608 -10.796 -3.993 1.00 97.69 105 PHE A CA 1
ATOM 805 C C . PHE A 1 105 ? -5.509 -11.090 -2.972 1.00 97.69 105 PHE A C 1
ATOM 807 O O . PHE A 1 105 ? -5.331 -10.418 -1.959 1.00 97.69 105 PHE A O 1
ATOM 814 N N . LYS A 1 106 ? -4.720 -12.126 -3.249 1.00 97.19 106 LYS A N 1
ATOM 815 C CA . LYS A 1 106 ? -3.530 -12.474 -2.478 1.00 97.19 106 LYS A CA 1
ATOM 816 C C . LYS A 1 106 ? -2.317 -12.466 -3.386 1.00 97.19 106 LYS A C 1
ATOM 818 O O . LYS A 1 106 ? -2.281 -13.157 -4.402 1.00 97.19 106 LYS A O 1
ATOM 823 N N . ARG A 1 107 ? -1.277 -11.746 -2.978 1.00 96.44 107 ARG A N 1
ATOM 824 C CA . ARG A 1 107 ? 0.034 -11.825 -3.622 1.00 96.44 107 ARG A CA 1
ATOM 825 C C . ARG A 1 107 ? 0.632 -13.218 -3.464 1.00 96.44 107 ARG A C 1
ATOM 827 O O . ARG A 1 107 ? 0.840 -13.679 -2.343 1.00 96.44 107 ARG A O 1
ATOM 834 N N . ILE A 1 108 ? 0.982 -13.838 -4.584 1.00 97.50 108 ILE A N 1
ATOM 835 C CA . ILE A 1 108 ? 1.788 -15.062 -4.620 1.00 97.50 108 ILE A CA 1
ATOM 836 C C . ILE A 1 108 ? 3.250 -14.718 -4.886 1.00 97.50 108 ILE A C 1
ATOM 838 O O . ILE A 1 108 ? 4.138 -15.235 -4.214 1.00 97.50 108 ILE A O 1
ATOM 842 N N . ARG A 1 109 ? 3.504 -13.832 -5.852 1.00 95.94 109 ARG A N 1
ATOM 843 C CA . ARG A 1 109 ? 4.851 -13.396 -6.227 1.00 95.94 109 ARG A CA 1
ATOM 844 C C . ARG A 1 109 ? 4.791 -12.019 -6.870 1.00 95.94 109 ARG A C 1
ATOM 846 O O . ARG A 1 109 ? 3.817 -11.700 -7.544 1.00 95.94 109 ARG A O 1
ATOM 853 N N . TYR A 1 110 ? 5.852 -11.249 -6.698 1.00 95.75 110 TYR A N 1
ATOM 854 C CA . TYR A 1 110 ? 6.177 -10.136 -7.577 1.00 95.75 110 TYR A CA 1
ATOM 855 C C . TYR A 1 110 ? 7.669 -10.213 -7.918 1.00 95.75 110 TYR A C 1
ATOM 857 O O . TYR A 1 110 ? 8.451 -10.795 -7.162 1.00 95.75 110 TYR A O 1
ATOM 865 N N . GLN A 1 111 ? 8.047 -9.675 -9.066 1.00 96.50 111 GLN A N 1
ATOM 866 C CA . GLN A 1 111 ? 9.427 -9.524 -9.502 1.00 96.50 111 GLN A CA 1
ATOM 867 C C . GLN A 1 111 ? 9.518 -8.229 -10.296 1.00 96.50 111 GLN A C 1
ATOM 869 O O . GLN A 1 111 ? 8.595 -7.911 -11.037 1.00 96.50 111 GLN A O 1
ATOM 874 N N . VAL A 1 112 ? 10.607 -7.490 -10.118 1.00 96.00 112 VAL A N 1
ATOM 875 C CA . VAL A 1 112 ? 10.876 -6.269 -10.873 1.00 96.00 112 VAL A CA 1
ATOM 876 C C . VAL A 1 112 ? 12.285 -6.371 -11.431 1.00 96.00 112 VAL A C 1
ATOM 878 O O . VAL A 1 112 ? 13.218 -6.670 -10.685 1.00 96.00 112 VAL A O 1
ATOM 881 N N . GLU A 1 113 ? 12.411 -6.155 -12.729 1.00 95.06 113 GLU A N 1
ATOM 882 C CA . GLU A 1 113 ? 13.669 -6.059 -13.451 1.00 95.06 113 GLU A CA 1
ATOM 883 C C . GLU A 1 113 ? 13.882 -4.604 -13.862 1.00 95.06 113 GLU A C 1
ATOM 885 O O . GLU A 1 113 ? 12.965 -3.941 -14.344 1.00 95.06 113 GLU A O 1
ATOM 890 N N . VAL A 1 114 ? 15.090 -4.099 -13.623 1.00 91.19 114 VAL A N 1
ATOM 891 C CA . VAL A 1 114 ? 15.511 -2.761 -14.037 1.00 91.19 114 VAL A CA 1
ATOM 892 C C . VAL A 1 114 ? 16.793 -2.929 -14.836 1.00 91.19 114 VAL A C 1
ATOM 894 O O . VAL A 1 114 ? 17.787 -3.425 -14.303 1.00 91.19 114 VAL A O 1
ATOM 897 N N . SER A 1 115 ? 16.763 -2.507 -16.094 1.00 85.00 115 SER A N 1
ATOM 898 C CA . SER A 1 115 ? 17.874 -2.634 -17.034 1.00 85.00 115 SER A CA 1
ATOM 899 C C . SER A 1 115 ? 18.226 -1.256 -17.579 1.00 85.00 115 SER A C 1
ATOM 901 O O . SER A 1 115 ? 17.391 -0.587 -18.180 1.00 85.00 115 SER A O 1
ATOM 903 N N . GLY A 1 116 ? 19.461 -0.819 -17.340 1.00 75.25 116 GLY A N 1
ATOM 904 C CA . GLY A 1 116 ? 20.002 0.427 -17.877 1.00 75.25 116 GLY A CA 1
ATOM 905 C C . GLY A 1 116 ? 21.001 0.148 -18.995 1.00 75.25 116 GLY A C 1
ATOM 906 O O . GLY A 1 116 ? 21.886 -0.696 -18.836 1.00 75.25 116 GLY A O 1
ATOM 907 N N . TYR A 1 117 ? 20.893 0.871 -20.107 1.00 66.38 117 TYR A N 1
ATOM 908 C CA . TYR A 1 117 ? 21.907 0.862 -21.164 1.00 66.38 117 TYR A CA 1
ATOM 909 C C . TYR A 1 117 ? 22.827 2.076 -20.990 1.00 66.38 117 TYR A C 1
ATOM 911 O O . TYR A 1 117 ? 22.375 3.217 -21.035 1.00 66.38 117 TYR A O 1
ATOM 919 N N . GLY A 1 118 ? 24.119 1.842 -20.746 1.00 53.69 118 GLY A N 1
ATOM 920 C CA . GLY A 1 118 ? 25.095 2.914 -20.540 1.00 53.69 118 GLY A CA 1
ATOM 921 C C . GLY A 1 118 ? 25.584 3.525 -21.854 1.00 53.69 118 GLY A C 1
ATOM 922 O O . GLY A 1 118 ? 26.162 2.821 -22.681 1.00 53.69 118 GLY A O 1
ATOM 923 N N . GLY A 1 119 ? 25.422 4.841 -22.012 1.00 49.84 119 GLY A N 1
ATOM 924 C CA . GLY A 1 119 ? 26.166 5.655 -22.975 1.00 49.84 119 GLY A CA 1
ATOM 925 C C . GLY A 1 119 ? 27.329 6.356 -22.269 1.00 49.84 119 GLY A C 1
ATOM 926 O O . GLY A 1 119 ? 27.143 6.993 -21.236 1.00 49.84 119 GLY A O 1
ATOM 927 N N . ALA A 1 120 ? 28.552 6.234 -22.789 1.00 47.91 120 ALA A N 1
ATOM 928 C CA . ALA A 1 120 ? 29.702 6.950 -22.240 1.00 47.91 120 ALA A CA 1
ATOM 929 C C . ALA A 1 120 ? 29.465 8.472 -22.283 1.00 47.91 120 ALA A C 1
ATOM 931 O O . ALA A 1 120 ? 29.034 9.001 -23.308 1.00 47.91 120 ALA A O 1
ATOM 932 N N . HIS A 1 121 ? 29.789 9.173 -21.191 1.00 45.91 121 HIS A N 1
ATOM 933 C CA . HIS A 1 121 ? 29.855 10.636 -21.139 1.00 45.91 121 HIS A CA 1
ATOM 934 C C . HIS A 1 121 ? 30.752 11.163 -22.278 1.00 45.91 121 HIS A C 1
ATOM 936 O O . HIS A 1 121 ? 31.979 11.114 -22.186 1.00 45.91 121 HIS A O 1
ATOM 942 N N . GLY A 1 122 ? 30.148 11.657 -23.360 1.00 43.34 122 GLY A N 1
ATOM 943 C CA . GLY A 1 122 ? 30.844 12.130 -24.555 1.00 43.34 122 GLY A CA 1
ATOM 944 C C . GLY A 1 122 ? 30.116 13.313 -25.187 1.00 43.34 122 GLY A C 1
ATOM 945 O O . GLY A 1 122 ? 28.891 13.342 -25.246 1.00 43.34 122 GLY A O 1
ATOM 946 N N . GLN A 1 123 ? 30.881 14.324 -25.602 1.00 39.75 123 GLN A N 1
ATOM 947 C CA . GLN A 1 123 ? 30.374 15.608 -26.087 1.00 39.75 123 GLN A CA 1
ATOM 948 C C . GLN A 1 123 ? 29.458 15.475 -27.311 1.00 39.75 123 GLN A C 1
ATOM 950 O O . GLN A 1 123 ? 29.766 14.797 -28.289 1.00 39.75 123 GLN A O 1
ATOM 955 N N . TYR A 1 124 ? 28.354 16.216 -27.242 1.00 47.31 124 TYR A N 1
ATOM 956 C CA . TYR A 1 124 ? 27.326 16.358 -28.260 1.00 47.31 124 TYR A CA 1
ATOM 957 C C . TYR A 1 124 ? 27.891 16.778 -29.622 1.00 47.31 124 TYR A C 1
ATOM 959 O O . TYR A 1 124 ? 28.445 17.867 -29.770 1.00 47.31 124 TYR A O 1
ATOM 967 N N . THR A 1 125 ? 27.631 15.975 -30.652 1.00 40.22 125 THR A N 1
ATOM 968 C CA . THR A 1 125 ? 27.588 16.459 -32.036 1.00 40.22 125 THR A CA 1
ATOM 969 C C . THR A 1 125 ? 26.249 16.079 -32.654 1.00 40.22 125 THR A C 1
ATOM 971 O O . THR A 1 125 ? 25.684 15.023 -32.385 1.00 40.22 125 THR A O 1
ATOM 974 N N . LYS A 1 126 ? 25.689 17.005 -33.435 1.00 45.34 126 LYS A N 1
ATOM 975 C CA . LYS A 1 126 ? 24.291 17.030 -33.898 1.00 45.34 126 LYS A CA 1
ATOM 976 C C . LYS A 1 126 ? 23.936 15.968 -34.957 1.00 45.34 126 LYS A C 1
ATOM 978 O O . LYS A 1 126 ? 22.910 16.101 -35.615 1.00 45.34 126 LYS A O 1
ATOM 983 N N . GLN A 1 127 ? 24.760 14.941 -35.140 1.00 47.94 127 GLN A N 1
ATOM 984 C CA . GLN A 1 127 ? 24.585 13.901 -36.152 1.00 47.94 127 GLN A CA 1
ATOM 985 C C . GLN A 1 127 ? 25.087 12.553 -35.624 1.00 47.94 127 GLN A C 1
ATOM 987 O O . GLN A 1 127 ? 26.214 12.156 -35.889 1.00 47.94 127 GLN A O 1
ATOM 992 N N . ALA A 1 128 ? 24.231 11.838 -34.900 1.00 41.28 128 ALA A N 1
ATOM 993 C CA . ALA A 1 128 ? 24.335 10.391 -34.752 1.00 41.28 128 ALA A CA 1
ATOM 994 C C . ALA A 1 128 ? 22.933 9.837 -34.485 1.00 41.28 128 ALA A C 1
ATOM 996 O O . ALA A 1 128 ? 22.410 9.889 -33.374 1.00 41.28 128 ALA A O 1
ATOM 997 N N . VAL A 1 129 ? 22.302 9.373 -35.558 1.00 47.47 129 VAL A N 1
ATOM 998 C CA . VAL A 1 129 ? 21.167 8.459 -35.498 1.00 47.47 129 VAL A CA 1
ATOM 999 C C . VAL A 1 129 ? 21.776 7.087 -35.223 1.00 47.47 129 VAL A C 1
ATOM 1001 O O . VAL A 1 129 ? 22.103 6.377 -36.159 1.00 47.47 129 VAL A O 1
ATOM 1004 N N . ASP A 1 130 ? 22.023 6.768 -33.956 1.00 41.94 130 ASP A N 1
ATOM 1005 C CA . ASP A 1 130 ? 22.340 5.408 -33.516 1.00 41.94 130 ASP A CA 1
ATOM 1006 C C . ASP A 1 130 ? 21.994 5.281 -32.030 1.00 41.94 130 ASP A C 1
ATOM 1008 O O . ASP A 1 130 ? 22.392 6.100 -31.200 1.00 41.94 130 ASP A O 1
ATOM 1012 N N . ALA A 1 131 ? 21.204 4.263 -31.692 1.00 47.50 131 ALA A N 1
ATOM 1013 C CA . ALA A 1 131 ? 20.615 4.018 -30.373 1.00 47.50 131 ALA A CA 1
ATOM 1014 C C . ALA A 1 131 ? 21.639 3.677 -29.260 1.00 47.50 131 ALA A C 1
ATOM 1016 O O . ALA A 1 131 ? 21.266 3.183 -28.202 1.00 47.50 131 ALA A O 1
ATOM 1017 N N . SER A 1 132 ? 22.927 3.950 -29.478 1.00 46.41 132 SER A N 1
ATOM 1018 C CA . SER A 1 132 ? 24.050 3.680 -28.574 1.00 46.41 132 SER A CA 1
ATOM 1019 C C . SER A 1 132 ? 24.397 4.839 -27.627 1.00 46.41 132 SER A C 1
ATOM 1021 O O . SER A 1 132 ? 25.375 4.747 -26.888 1.00 46.41 132 SER A O 1
ATOM 1023 N N . HIS A 1 133 ? 23.628 5.934 -27.646 1.00 45.44 133 HIS A N 1
ATOM 1024 C CA . HIS A 1 133 ? 23.893 7.141 -26.844 1.00 45.44 133 HIS A CA 1
ATOM 1025 C C . HIS A 1 133 ? 22.721 7.606 -25.968 1.00 45.44 133 HIS A C 1
ATOM 1027 O O . HIS A 1 133 ? 22.798 8.683 -25.380 1.00 45.44 133 HIS A O 1
ATOM 1033 N N . MET A 1 134 ? 21.646 6.822 -25.854 1.00 48.56 134 MET A N 1
ATOM 1034 C CA . MET A 1 134 ? 20.573 7.112 -24.902 1.00 48.56 134 MET A CA 1
ATOM 1035 C C . MET A 1 134 ? 20.801 6.311 -23.623 1.00 48.56 134 MET A C 1
ATOM 1037 O O . MET A 1 134 ? 20.741 5.084 -23.649 1.00 48.56 134 MET A O 1
ATOM 1041 N N . GLU A 1 135 ? 21.036 7.006 -22.507 1.00 53.75 135 GLU A N 1
ATOM 1042 C CA . GLU A 1 135 ? 20.763 6.433 -21.189 1.00 53.75 135 GLU A CA 1
ATOM 1043 C C . GLU A 1 135 ? 19.262 6.134 -21.144 1.00 53.75 135 GLU A C 1
ATOM 1045 O O . GLU A 1 135 ? 18.431 7.037 -21.039 1.00 53.75 135 GLU A O 1
ATOM 1050 N N . TYR A 1 136 ? 18.912 4.866 -21.334 1.00 62.03 136 TYR A N 1
ATOM 1051 C CA . TYR A 1 136 ? 17.540 4.397 -21.232 1.00 62.03 136 TYR A CA 1
ATOM 1052 C C . TYR A 1 136 ? 17.468 3.410 -20.077 1.00 62.03 136 TYR A C 1
ATOM 1054 O O . TYR A 1 136 ? 18.104 2.353 -20.113 1.00 62.03 136 TYR A O 1
ATOM 1062 N N . GLU A 1 137 ? 16.717 3.782 -19.044 1.00 72.19 137 GLU A N 1
ATOM 1063 C CA . GLU A 1 137 ? 16.331 2.881 -17.968 1.00 72.19 137 GLU A CA 1
ATOM 1064 C C . GLU A 1 137 ? 14.999 2.235 -18.339 1.00 72.19 137 GLU A C 1
ATOM 1066 O O . GLU A 1 137 ? 13.968 2.898 -18.455 1.00 72.19 137 GLU A O 1
ATOM 1071 N N . HIS A 1 138 ? 15.030 0.924 -18.533 1.00 84.44 138 HIS A N 1
ATOM 1072 C CA . HIS A 1 138 ? 13.850 0.108 -18.732 1.00 84.44 138 HIS A CA 1
ATOM 1073 C C . HIS A 1 138 ? 13.482 -0.576 -17.417 1.00 84.44 138 HIS A C 1
ATOM 1075 O O . HIS A 1 138 ? 14.347 -1.142 -16.750 1.00 84.44 138 HIS A O 1
ATOM 1081 N N . SER A 1 139 ? 12.209 -0.528 -17.030 1.00 93.69 139 SER A N 1
ATOM 1082 C CA . SER A 1 139 ? 11.704 -1.267 -15.873 1.00 93.69 139 SER A CA 1
ATOM 1083 C C . SER A 1 139 ? 10.517 -2.126 -16.274 1.00 93.69 139 SER A C 1
ATOM 1085 O O . SER A 1 139 ? 9.529 -1.613 -16.795 1.00 93.69 139 SER A O 1
ATOM 1087 N N . GLU A 1 140 ? 10.599 -3.413 -15.961 1.00 97.00 140 GLU A N 1
ATOM 1088 C CA . GLU A 1 140 ? 9.540 -4.394 -16.169 1.00 97.00 140 GLU A CA 1
ATOM 1089 C C . GLU A 1 140 ? 9.180 -5.034 -14.827 1.00 97.00 140 GLU A C 1
ATOM 1091 O O . GLU A 1 140 ? 10.048 -5.341 -14.008 1.00 97.00 140 GLU A O 1
ATOM 1096 N N . ALA A 1 141 ? 7.892 -5.247 -14.576 1.00 98.00 141 ALA A N 1
ATOM 1097 C CA . ALA A 1 141 ? 7.427 -5.966 -13.406 1.00 98.00 141 ALA A CA 1
ATOM 1098 C C . ALA A 1 141 ? 6.514 -7.123 -13.790 1.00 98.00 141 ALA A C 1
ATOM 1100 O O . ALA A 1 141 ? 5.623 -7.001 -14.626 1.00 98.00 141 ALA A O 1
ATOM 1101 N N . THR A 1 142 ? 6.702 -8.237 -13.092 1.00 98.19 142 THR A N 1
ATOM 1102 C CA . THR A 1 142 ? 5.852 -9.421 -13.146 1.00 98.19 142 THR A CA 1
ATOM 1103 C C . THR A 1 142 ? 5.117 -9.576 -11.821 1.00 98.19 142 THR A C 1
ATOM 1105 O O . THR A 1 142 ? 5.736 -9.578 -10.754 1.00 98.19 142 THR A O 1
ATOM 1108 N N . VAL A 1 143 ? 3.802 -9.776 -11.868 1.00 98.12 143 VAL A N 1
ATOM 1109 C CA . VAL A 1 143 ? 2.948 -9.956 -10.690 1.00 98.12 143 VAL A CA 1
ATOM 1110 C C . VAL A 1 143 ? 2.134 -11.239 -10.826 1.00 98.12 143 VAL A C 1
ATOM 1112 O O . VAL A 1 143 ? 1.476 -11.477 -11.836 1.00 98.12 143 VAL A O 1
ATOM 1115 N N . LYS A 1 144 ? 2.147 -12.070 -9.776 1.00 98.38 144 LYS A N 1
ATOM 1116 C CA . LYS A 1 144 ? 1.309 -13.267 -9.651 1.00 98.38 144 LYS A CA 1
ATOM 1117 C C . LYS A 1 144 ? 0.374 -13.144 -8.456 1.00 98.38 144 LYS A C 1
ATOM 1119 O O . LYS A 1 144 ? 0.835 -13.054 -7.312 1.00 98.38 144 LYS A O 1
ATOM 1124 N N . LEU A 1 145 ? -0.929 -13.205 -8.714 1.00 98.31 145 LEU A N 1
ATOM 1125 C CA . LEU A 1 145 ? -1.992 -13.066 -7.716 1.00 98.31 145 LEU A CA 1
ATOM 1126 C C . LEU A 1 145 ? -2.872 -14.315 -7.670 1.00 98.31 145 LEU A C 1
ATOM 1128 O O . LEU A 1 145 ? -3.022 -15.020 -8.666 1.00 98.31 145 LEU A O 1
ATOM 1132 N N . ALA A 1 146 ? -3.474 -14.569 -6.516 1.00 98.12 146 ALA A N 1
ATOM 1133 C CA . ALA A 1 146 ? -4.556 -15.525 -6.339 1.00 98.12 146 ALA A CA 1
ATOM 1134 C C . ALA A 1 146 ? -5.833 -14.776 -5.953 1.00 98.12 146 ALA A C 1
ATOM 1136 O O . ALA A 1 146 ? -5.817 -13.984 -5.012 1.00 98.12 146 ALA A O 1
ATOM 1137 N N . LEU A 1 147 ? -6.927 -15.034 -6.663 1.00 97.31 147 LEU A N 1
ATOM 1138 C CA . LEU A 1 147 ? -8.248 -14.522 -6.307 1.00 97.31 147 LEU A CA 1
ATOM 1139 C C . LEU A 1 147 ? -8.927 -15.431 -5.270 1.00 97.31 147 LEU A C 1
ATOM 1141 O O . LEU A 1 147 ? -8.615 -16.626 -5.215 1.00 97.31 147 LEU A O 1
ATOM 1145 N N . PRO A 1 148 ? -9.923 -14.926 -4.519 1.00 94.44 148 PRO A N 1
ATOM 1146 C CA . PRO A 1 148 ? -10.757 -15.737 -3.632 1.00 94.44 148 PRO A CA 1
ATOM 1147 C C . PRO A 1 148 ? -11.431 -16.930 -4.324 1.00 94.44 148 PRO A C 1
ATOM 1149 O O . PRO A 1 148 ? -11.648 -17.960 -3.697 1.00 94.44 148 PRO A O 1
ATOM 1152 N N . SER A 1 149 ? -11.701 -16.828 -5.631 1.00 93.31 149 SER A N 1
ATOM 1153 C CA . SER A 1 149 ? -12.241 -17.925 -6.448 1.00 93.31 149 SER A CA 1
ATOM 1154 C C . SER A 1 149 ? -11.261 -19.084 -6.684 1.00 93.31 149 SER A C 1
ATOM 1156 O O . SER A 1 149 ? -11.631 -20.079 -7.299 1.00 93.31 149 SER A O 1
ATOM 1158 N N . GLY A 1 150 ? -10.000 -18.957 -6.257 1.00 93.50 150 GLY A N 1
ATOM 1159 C CA . GLY A 1 150 ? -8.923 -19.910 -6.535 1.00 93.50 150 GLY A CA 1
ATOM 1160 C C . GLY A 1 150 ? -8.212 -19.675 -7.873 1.00 93.50 150 GLY A C 1
ATOM 1161 O O . GLY A 1 150 ? -7.183 -20.299 -8.136 1.00 93.50 150 GLY A O 1
ATOM 1162 N N . ARG A 1 151 ? -8.705 -18.752 -8.711 1.00 96.44 151 ARG A N 1
ATOM 1163 C CA . ARG A 1 151 ? -8.053 -18.385 -9.976 1.00 96.44 151 ARG A CA 1
ATOM 1164 C C . ARG A 1 151 ? -6.703 -17.718 -9.711 1.00 96.44 151 ARG A C 1
ATOM 1166 O O . ARG A 1 151 ? -6.616 -16.769 -8.932 1.00 96.44 151 ARG A O 1
ATOM 1173 N N . LEU A 1 152 ? -5.668 -18.181 -10.408 1.00 97.56 152 LEU A N 1
ATOM 1174 C CA . LEU A 1 152 ? -4.351 -17.547 -10.426 1.00 97.56 152 LEU A CA 1
ATOM 1175 C C . LEU A 1 152 ? -4.235 -16.612 -11.631 1.00 97.56 152 LEU A C 1
ATOM 1177 O O . LEU A 1 152 ? -4.635 -16.972 -12.735 1.00 97.56 152 LEU A O 1
ATOM 1181 N N . ILE A 1 153 ? -3.666 -15.431 -11.415 1.00 97.81 153 ILE A N 1
ATOM 1182 C CA . ILE A 1 153 ? -3.388 -14.430 -12.450 1.00 97.81 153 ILE A CA 1
ATOM 1183 C C . ILE A 1 153 ? -1.891 -14.193 -12.478 1.00 97.81 153 ILE A C 1
ATOM 1185 O O . ILE A 1 153 ? -1.253 -14.168 -11.424 1.00 97.81 153 ILE A O 1
ATOM 1189 N N . HIS A 1 154 ? -1.340 -14.037 -13.674 1.00 98.12 154 HIS A N 1
ATOM 1190 C CA . HIS A 1 154 ? 0.070 -13.774 -13.884 1.00 98.12 154 HIS A CA 1
ATOM 1191 C C . HIS A 1 154 ? 0.211 -12.757 -15.010 1.00 98.12 154 HIS A C 1
ATOM 1193 O O . HIS A 1 154 ? -0.088 -13.081 -16.154 1.00 98.12 154 HIS A O 1
ATOM 1199 N N . GLU A 1 155 ? 0.626 -11.544 -14.668 1.00 98.38 155 GLU A N 1
ATOM 1200 C CA . GLU A 1 155 ? 0.727 -10.433 -15.612 1.00 98.38 155 GLU A CA 1
ATOM 1201 C C . GLU A 1 155 ? 2.094 -9.770 -15.549 1.00 98.38 155 GLU A C 1
ATOM 1203 O O . GLU A 1 155 ? 2.758 -9.769 -14.510 1.00 98.38 155 GLU A O 1
ATOM 1208 N N . VAL A 1 156 ? 2.474 -9.192 -16.685 1.00 98.12 156 VAL A N 1
ATOM 1209 C CA . VAL A 1 156 ? 3.713 -8.440 -16.881 1.00 98.12 156 VAL A CA 1
ATOM 1210 C C . VAL A 1 156 ? 3.376 -7.079 -17.475 1.00 98.12 156 VAL A C 1
ATOM 1212 O O . VAL A 1 156 ? 2.504 -6.987 -18.354 1.00 98.12 156 VAL A O 1
ATOM 1215 N N . ALA A 1 157 ? 4.047 -6.038 -16.988 1.00 97.81 157 ALA A N 1
ATOM 1216 C CA . ALA A 1 157 ? 3.957 -4.692 -17.532 1.00 97.81 157 ALA A CA 1
ATOM 1217 C C . ALA A 1 157 ? 5.272 -3.925 -17.369 1.00 97.81 157 ALA A C 1
ATOM 1219 O O . ALA A 1 157 ? 6.024 -4.133 -16.416 1.00 97.81 157 ALA A O 1
ATOM 1220 N N . GLU A 1 158 ? 5.493 -2.993 -18.286 1.00 95.50 158 GLU A N 1
ATOM 1221 C CA . GLU A 1 158 ? 6.593 -2.039 -18.250 1.00 95.50 158 GLU A CA 1
ATOM 1222 C C . GLU A 1 158 ? 6.148 -0.732 -17.588 1.00 95.50 158 GLU A C 1
ATOM 1224 O O . GLU A 1 158 ? 4.957 -0.409 -17.530 1.00 95.50 158 GLU A O 1
ATOM 1229 N N . GLY A 1 159 ? 7.105 0.056 -17.108 1.00 90.94 159 GLY A N 1
ATOM 1230 C CA . GLY A 1 159 ? 6.821 1.381 -16.579 1.00 90.94 159 GLY A CA 1
ATOM 1231 C C . GLY A 1 159 ? 8.051 2.269 -16.497 1.00 90.94 159 GLY A C 1
ATOM 1232 O O . GLY A 1 159 ? 9.189 1.812 -16.572 1.00 90.94 159 GLY A O 1
ATOM 1233 N N . ASN A 1 160 ? 7.807 3.568 -16.321 1.00 88.94 160 ASN A N 1
ATOM 1234 C CA . ASN A 1 160 ? 8.863 4.550 -16.101 1.00 88.94 160 ASN A CA 1
ATOM 1235 C C . ASN A 1 160 ? 9.402 4.426 -14.666 1.00 88.94 160 ASN A C 1
ATOM 1237 O O . ASN A 1 160 ? 8.966 5.130 -13.752 1.00 88.94 160 ASN A O 1
ATOM 1241 N N . GLY A 1 161 ? 10.289 3.455 -14.472 1.00 91.19 161 GLY A N 1
ATOM 1242 C CA . GLY A 1 161 ? 10.835 3.067 -13.180 1.00 91.19 161 GLY A CA 1
ATOM 1243 C C . GLY A 1 161 ? 10.114 1.871 -12.537 1.00 91.19 161 GLY A C 1
ATOM 1244 O O . GLY A 1 161 ? 8.988 1.513 -12.904 1.00 91.19 161 GLY A O 1
ATOM 1245 N N . PRO A 1 162 ? 10.742 1.252 -11.523 1.00 93.69 162 PRO A N 1
ATOM 1246 C CA . PRO A 1 162 ? 10.321 -0.040 -10.983 1.00 93.69 162 PRO A CA 1
ATOM 1247 C C . PRO A 1 162 ? 8.945 -0.012 -10.309 1.00 93.69 162 PRO A C 1
ATOM 1249 O O . PRO A 1 162 ? 8.182 -0.970 -10.404 1.00 93.69 162 PRO A O 1
ATOM 1252 N N . VAL A 1 163 ? 8.604 1.088 -9.632 1.00 94.31 163 VAL A N 1
ATOM 1253 C CA . VAL A 1 163 ? 7.305 1.237 -8.952 1.00 94.31 163 VAL A CA 1
ATOM 1254 C C . VAL A 1 163 ? 6.178 1.435 -9.964 1.00 94.31 163 VAL A C 1
ATOM 1256 O O . VAL A 1 163 ? 5.101 0.874 -9.785 1.00 94.31 163 VAL A O 1
ATOM 1259 N N . ALA A 1 164 ? 6.433 2.184 -11.042 1.00 93.81 164 ALA A N 1
ATOM 1260 C CA . ALA A 1 164 ? 5.459 2.386 -12.109 1.00 93.81 164 ALA A CA 1
ATOM 1261 C C . ALA A 1 164 ? 5.172 1.074 -12.852 1.00 93.81 164 ALA A C 1
ATOM 1263 O O . ALA A 1 164 ? 4.011 0.754 -13.089 1.00 93.81 164 ALA A O 1
ATOM 1264 N N . ALA A 1 165 ? 6.211 0.284 -13.148 1.00 96.31 165 ALA A N 1
ATOM 1265 C CA . ALA A 1 165 ? 6.052 -1.038 -13.751 1.00 96.31 165 ALA A CA 1
ATOM 1266 C C . ALA A 1 165 ? 5.228 -1.970 -12.844 1.00 96.31 165 ALA A C 1
ATOM 1268 O O . ALA A 1 165 ? 4.317 -2.662 -13.298 1.00 96.31 165 ALA A O 1
ATOM 1269 N N . LEU A 1 166 ? 5.504 -1.944 -11.536 1.00 96.62 166 LEU A N 1
ATOM 1270 C CA . LEU A 1 166 ? 4.805 -2.752 -10.539 1.00 96.62 166 LEU A CA 1
ATOM 1271 C C . LEU A 1 166 ? 3.319 -2.382 -10.398 1.00 96.62 166 LEU A C 1
ATOM 1273 O O . LEU A 1 166 ? 2.480 -3.282 -10.347 1.00 96.62 166 LEU A O 1
ATOM 1277 N N . ASP A 1 167 ? 2.992 -1.085 -10.361 1.00 96.31 167 ASP A N 1
ATOM 1278 C CA . ASP A 1 167 ? 1.604 -0.598 -10.364 1.00 96.31 167 ASP A CA 1
ATOM 1279 C C . ASP A 1 167 ? 0.887 -0.985 -11.665 1.00 96.31 167 ASP A C 1
ATOM 1281 O O . ASP A 1 167 ? -0.218 -1.523 -11.623 1.00 96.31 167 ASP A O 1
ATOM 1285 N N . ALA A 1 168 ? 1.543 -0.815 -12.817 1.00 97.19 168 ALA A N 1
ATOM 1286 C CA . ALA A 1 168 ? 0.989 -1.201 -14.112 1.00 97.19 168 ALA A CA 1
ATOM 1287 C C . ALA A 1 168 ? 0.688 -2.708 -14.186 1.00 97.19 168 ALA A C 1
ATOM 1289 O O . ALA A 1 168 ? -0.390 -3.099 -14.633 1.00 97.19 168 ALA A O 1
ATOM 1290 N N . ALA A 1 169 ? 1.590 -3.563 -13.695 1.00 98.06 169 ALA A N 1
ATOM 1291 C CA . ALA A 1 169 ? 1.390 -5.012 -13.680 1.00 98.06 169 ALA A CA 1
ATOM 1292 C C . ALA A 1 169 ? 0.257 -5.424 -12.725 1.00 98.06 169 ALA A C 1
ATOM 1294 O O . ALA A 1 169 ? -0.555 -6.292 -13.057 1.00 98.06 169 ALA A O 1
ATOM 1295 N N . LEU A 1 170 ? 0.165 -4.778 -11.556 1.00 97.69 170 LEU A N 1
ATOM 1296 C CA . LEU A 1 170 ? -0.923 -4.983 -10.599 1.00 97.69 170 LEU A CA 1
ATOM 1297 C C . LEU A 1 170 ? -2.280 -4.591 -11.199 1.00 97.69 170 LEU A C 1
ATOM 1299 O O . LEU A 1 170 ? -3.237 -5.361 -11.114 1.00 97.69 170 LEU A O 1
ATOM 1303 N N . ARG A 1 171 ? -2.356 -3.426 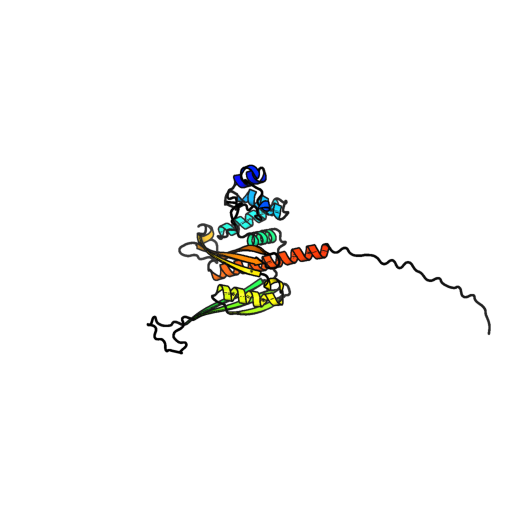-11.845 1.00 96.81 171 ARG A N 1
ATOM 1304 C CA . ARG A 1 171 ? -3.566 -2.938 -12.518 1.00 96.81 171 ARG A CA 1
ATOM 1305 C C . ARG A 1 171 ? -3.978 -3.834 -13.668 1.00 96.81 171 ARG A C 1
ATOM 1307 O O . ARG A 1 171 ? -5.121 -4.272 -13.705 1.00 96.81 171 ARG A O 1
ATOM 1314 N N . LYS A 1 172 ? -3.038 -4.210 -14.534 1.00 97.81 172 LYS A N 1
ATOM 1315 C CA . LYS A 1 172 ? -3.285 -5.139 -15.642 1.00 97.81 172 LYS A CA 1
ATOM 1316 C C . LYS A 1 172 ? -3.868 -6.473 -15.160 1.00 97.81 172 LYS A C 1
ATOM 1318 O O . LYS A 1 172 ? -4.735 -7.038 -15.821 1.00 97.81 172 LYS A O 1
ATOM 1323 N N . ALA A 1 173 ? -3.445 -6.948 -13.985 1.00 97.62 173 ALA A N 1
ATOM 1324 C CA . ALA A 1 173 ? -3.984 -8.159 -13.372 1.00 97.62 173 ALA A CA 1
ATOM 1325 C C . ALA A 1 173 ? -5.408 -7.994 -12.813 1.00 97.62 173 ALA A C 1
ATOM 1327 O O . ALA A 1 173 ? -6.174 -8.960 -12.824 1.00 97.62 173 ALA A O 1
ATOM 1328 N N . LEU A 1 174 ? -5.758 -6.814 -12.294 1.00 97.62 174 LEU A N 1
ATOM 1329 C CA . LEU A 1 174 ? -6.977 -6.606 -11.505 1.00 97.62 174 LEU A CA 1
ATOM 1330 C C . LEU A 1 174 ? -8.089 -5.844 -12.232 1.00 97.62 174 LEU A C 1
ATOM 1332 O O . LEU A 1 174 ? -9.251 -6.167 -12.013 1.00 97.62 174 LEU A O 1
ATOM 1336 N N . GLU A 1 175 ? -7.780 -4.894 -13.113 1.00 97.06 175 GLU A N 1
ATOM 1337 C CA . GLU A 1 175 ? -8.770 -4.087 -13.846 1.00 97.06 175 GLU A CA 1
ATOM 1338 C C . GLU A 1 175 ? -9.781 -4.916 -14.660 1.00 97.06 175 GLU A C 1
ATOM 1340 O O . GLU A 1 175 ? -10.962 -4.568 -14.642 1.00 97.06 175 GLU A O 1
ATOM 1345 N N . PRO A 1 176 ? -9.412 -6.047 -15.305 1.00 96.50 176 PRO A N 1
ATOM 1346 C CA . PRO A 1 176 ? -10.396 -6.895 -15.984 1.00 96.50 176 PRO A CA 1
ATOM 1347 C C . PRO A 1 176 ? -11.444 -7.520 -15.049 1.00 96.50 176 PRO A C 1
ATOM 1349 O O . PRO A 1 176 ? -12.464 -8.019 -15.517 1.00 96.50 176 PRO A O 1
ATOM 1352 N N . ILE A 1 177 ? -11.176 -7.559 -13.741 1.00 95.75 177 ILE A N 1
ATOM 1353 C CA . ILE A 1 177 ? -12.059 -8.131 -12.712 1.00 95.75 177 ILE A CA 1
ATOM 1354 C C . ILE A 1 177 ? -12.758 -7.021 -11.931 1.00 95.75 177 ILE A C 1
ATOM 1356 O O . ILE A 1 177 ? -13.930 -7.154 -11.590 1.00 95.75 177 ILE A O 1
ATOM 1360 N N . TYR A 1 178 ? -12.035 -5.932 -11.678 1.00 95.81 178 TYR A N 1
ATOM 1361 C CA . TYR A 1 178 ? -12.468 -4.766 -10.924 1.00 95.81 178 TYR A CA 1
ATOM 1362 C C . TYR A 1 178 ? -12.295 -3.499 -11.785 1.00 95.81 178 TYR A C 1
ATOM 1364 O O . TYR A 1 178 ? -11.327 -2.753 -11.605 1.00 95.81 178 TYR A O 1
ATOM 1372 N N . PRO A 1 179 ? -13.209 -3.233 -12.743 1.00 95.00 179 PRO A N 1
ATOM 1373 C CA . PRO A 1 179 ? -13.076 -2.108 -13.677 1.00 95.00 179 PRO A CA 1
ATOM 1374 C C . PRO A 1 179 ? -13.065 -0.734 -12.995 1.00 95.00 179 PRO A C 1
ATOM 1376 O O . PRO A 1 179 ? -12.486 0.219 -13.506 1.00 95.00 179 PRO A O 1
ATOM 1379 N N . ASN A 1 180 ? -13.655 -0.639 -11.802 1.00 93.06 180 ASN A N 1
ATOM 1380 C CA . ASN A 1 180 ? -13.642 0.535 -10.929 1.00 93.06 180 ASN A CA 1
ATOM 1381 C C . ASN A 1 180 ? -12.230 1.000 -10.523 1.00 93.06 180 ASN A C 1
ATOM 1383 O O . ASN A 1 180 ? -12.069 2.148 -10.110 1.00 93.06 180 ASN A O 1
ATOM 1387 N N . LEU A 1 181 ? -11.200 0.158 -10.663 1.00 95.75 181 LEU A N 1
ATOM 1388 C CA . LEU A 1 181 ? -9.810 0.557 -10.422 1.00 95.75 181 LEU A CA 1
ATOM 1389 C C . LEU A 1 181 ? -9.273 1.571 -11.442 1.00 95.75 181 LEU A C 1
ATOM 1391 O O . LEU A 1 181 ? -8.317 2.280 -11.123 1.00 95.75 181 LEU A O 1
ATOM 1395 N N . GLN A 1 182 ? -9.906 1.707 -12.613 1.00 94.56 182 GLN A N 1
ATOM 1396 C CA . GLN A 1 182 ? -9.545 2.730 -13.605 1.00 94.56 182 GLN A CA 1
ATOM 1397 C C . GLN A 1 182 ? -9.713 4.159 -13.065 1.00 94.56 182 GLN A C 1
ATOM 1399 O O . GLN A 1 182 ? -9.026 5.073 -13.514 1.00 94.56 182 GLN A O 1
ATOM 1404 N N . GLU A 1 183 ? -10.583 4.348 -12.069 1.00 94.44 183 GLU A N 1
ATOM 1405 C CA . GLU A 1 183 ? -10.828 5.644 -11.426 1.00 94.44 183 GLU A CA 1
ATOM 1406 C C . GLU A 1 183 ? -9.790 5.990 -10.347 1.00 94.44 183 GLU A C 1
ATOM 1408 O O . GLU A 1 183 ? -9.725 7.134 -9.886 1.00 94.44 183 GLU A O 1
ATOM 1413 N N . LEU A 1 184 ? -8.982 5.015 -9.918 1.00 94.94 184 LEU A N 1
ATOM 1414 C CA . LEU A 1 184 ? -7.955 5.193 -8.900 1.00 94.94 184 LEU A CA 1
ATOM 1415 C C . LEU A 1 184 ? -6.647 5.646 -9.548 1.00 94.94 184 LEU A C 1
ATOM 1417 O O . LEU A 1 184 ? -6.029 4.882 -10.285 1.00 94.94 184 LEU A O 1
ATOM 1421 N N . HIS A 1 185 ? -6.151 6.829 -9.193 1.00 92.62 185 HIS A N 1
ATOM 1422 C CA . HIS A 1 185 ? -4.876 7.350 -9.691 1.00 92.62 185 HIS A CA 1
ATOM 1423 C C . HIS A 1 185 ? -3.914 7.683 -8.556 1.00 92.62 185 HIS A C 1
ATOM 1425 O O . HIS A 1 185 ? -4.296 8.333 -7.585 1.00 92.62 185 HIS A O 1
ATOM 1431 N N . LEU A 1 186 ? -2.647 7.302 -8.712 1.00 92.75 186 LEU A N 1
ATOM 1432 C CA . LEU A 1 186 ? -1.569 7.734 -7.827 1.00 92.75 186 LEU A CA 1
ATOM 1433 C C . LEU A 1 186 ? -1.236 9.204 -8.117 1.00 92.75 186 LEU A C 1
ATOM 1435 O O . LEU A 1 186 ? -1.033 9.577 -9.272 1.00 92.75 186 LEU A O 1
ATOM 1439 N N . VAL A 1 187 ? -1.200 10.041 -7.080 1.00 93.25 187 VAL A N 1
ATOM 1440 C CA . VAL A 1 187 ? -0.968 11.492 -7.205 1.00 93.25 187 VAL A CA 1
ATOM 1441 C C . VAL A 1 187 ? 0.325 11.967 -6.553 1.00 93.25 187 VAL A C 1
ATOM 1443 O O . VAL A 1 187 ? 0.862 12.990 -6.969 1.00 93.25 187 VAL A O 1
ATOM 1446 N N . ASP A 1 188 ? 0.831 11.257 -5.546 1.00 92.88 188 ASP A N 1
ATOM 1447 C CA . ASP A 1 188 ? 2.100 11.584 -4.893 1.00 92.88 188 ASP A CA 1
ATOM 1448 C C . ASP A 1 188 ? 2.752 10.312 -4.340 1.00 92.88 188 ASP A C 1
ATOM 1450 O O . ASP A 1 188 ? 2.076 9.337 -3.997 1.00 92.88 188 ASP A O 1
ATOM 1454 N N . TYR A 1 189 ? 4.076 10.330 -4.247 1.00 93.75 189 TYR A N 1
ATOM 1455 C CA . TYR A 1 189 ? 4.888 9.201 -3.814 1.00 93.75 189 TYR A CA 1
ATOM 1456 C C . TYR A 1 189 ? 6.050 9.695 -2.955 1.00 93.75 189 TYR A C 1
ATOM 1458 O O . TYR A 1 189 ? 6.901 10.465 -3.403 1.00 93.75 189 TYR A O 1
ATOM 1466 N N . LYS A 1 190 ? 6.108 9.243 -1.700 1.00 94.69 190 LYS A N 1
ATOM 1467 C CA . LYS A 1 190 ? 7.096 9.705 -0.716 1.00 94.69 190 LYS A CA 1
ATOM 1468 C C . LYS A 1 190 ? 7.815 8.528 -0.084 1.00 94.69 190 LYS A C 1
ATOM 1470 O O . LYS A 1 190 ? 7.184 7.604 0.413 1.00 94.69 190 LYS A O 1
ATOM 1475 N N . VAL A 1 191 ? 9.140 8.618 -0.01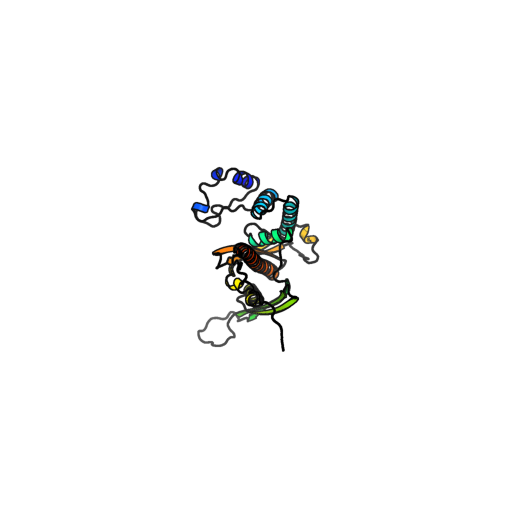1 1.00 94.69 191 VAL A N 1
ATOM 1476 C CA . VAL A 1 191 ? 9.989 7.614 0.647 1.00 94.69 191 VAL A CA 1
ATOM 1477 C C . VAL A 1 191 ? 10.671 8.226 1.861 1.00 94.69 191 VAL A C 1
ATOM 1479 O O . VAL A 1 191 ? 11.118 9.378 1.828 1.00 94.69 191 VAL A O 1
ATOM 1482 N N . ARG A 1 192 ? 10.743 7.467 2.952 1.00 91.62 192 ARG A N 1
ATOM 1483 C CA . ARG A 1 192 ? 11.443 7.825 4.186 1.00 91.62 192 ARG A CA 1
ATOM 1484 C C . ARG A 1 192 ? 12.243 6.628 4.682 1.00 91.62 192 ARG A C 1
ATOM 1486 O O . ARG A 1 192 ? 11.741 5.509 4.696 1.00 91.62 192 ARG A O 1
ATOM 1493 N N . VAL A 1 193 ? 13.470 6.878 5.122 1.00 87.75 193 VAL A N 1
ATOM 1494 C CA . VAL A 1 193 ? 14.252 5.899 5.882 1.00 87.75 193 VAL A CA 1
ATOM 1495 C C . VAL A 1 193 ? 13.930 6.101 7.357 1.00 87.75 193 VAL A C 1
ATOM 1497 O O . VAL A 1 193 ? 13.975 7.225 7.856 1.00 87.75 193 VAL A O 1
ATOM 1500 N N . VAL A 1 194 ? 13.569 5.022 8.039 1.00 84.00 194 VAL A N 1
ATOM 1501 C CA . VAL A 1 194 ? 13.078 5.029 9.417 1.00 84.00 194 VAL A CA 1
ATOM 1502 C C . VAL A 1 194 ? 13.983 4.145 10.247 1.00 84.00 194 VAL A C 1
ATOM 1504 O O . VAL A 1 194 ? 14.225 3.004 9.876 1.00 84.00 194 VAL A O 1
ATOM 1507 N N . ARG A 1 195 ? 14.463 4.644 11.383 1.00 76.12 195 ARG A N 1
ATOM 1508 C CA . ARG A 1 195 ? 15.196 3.822 12.347 1.00 76.12 195 ARG A CA 1
ATOM 1509 C C . ARG A 1 195 ? 14.206 2.974 13.143 1.00 76.12 195 ARG A C 1
ATOM 1511 O O . ARG A 1 195 ? 13.244 3.517 13.675 1.00 76.12 195 ARG A O 1
ATOM 1518 N N . LEU A 1 196 ? 14.453 1.672 13.222 1.00 72.94 196 LEU A N 1
ATOM 1519 C CA . LEU A 1 196 ? 13.656 0.756 14.035 1.00 72.94 196 LEU A CA 1
ATOM 1520 C C . LEU A 1 196 ? 14.161 0.739 15.488 1.00 72.94 196 LEU A C 1
ATOM 1522 O O . LEU A 1 196 ? 15.359 0.958 15.711 1.00 72.94 196 LEU A O 1
ATOM 1526 N N . PRO A 1 197 ? 13.289 0.453 16.473 1.00 67.50 197 PRO A N 1
ATOM 1527 C CA . PRO A 1 197 ? 13.712 0.206 17.846 1.00 67.50 197 PRO A CA 1
ATOM 1528 C C . PRO A 1 197 ? 14.715 -0.954 17.919 1.00 67.50 197 PRO A C 1
ATOM 1530 O O . PRO A 1 197 ? 14.584 -1.957 17.212 1.00 67.50 197 PRO A O 1
ATOM 1533 N N . GLU A 1 198 ? 15.714 -0.838 18.796 1.00 62.59 198 GLU A N 1
ATOM 1534 C CA . GLU A 1 198 ? 16.824 -1.800 18.887 1.00 62.59 198 GLU A CA 1
ATOM 1535 C C . GLU A 1 198 ? 16.361 -3.230 19.234 1.00 62.59 198 GLU A C 1
ATOM 1537 O O . GLU A 1 198 ? 16.986 -4.212 18.834 1.00 62.59 198 GLU A O 1
ATOM 1542 N N . GLU A 1 199 ? 15.246 -3.352 19.953 1.00 62.12 199 GLU A N 1
ATOM 1543 C CA . GLU A 1 199 ? 14.660 -4.624 20.391 1.00 62.12 199 GLU A CA 1
ATOM 1544 C C . GLU A 1 199 ? 13.991 -5.395 19.239 1.00 62.12 199 GLU A C 1
ATOM 1546 O O . GLU A 1 199 ? 14.086 -6.623 19.164 1.00 62.12 199 GLU A O 1
ATOM 1551 N N . VAL A 1 200 ? 13.383 -4.667 18.296 1.00 61.22 200 VAL A N 1
ATOM 1552 C CA . VAL A 1 200 ? 12.708 -5.210 17.102 1.00 61.22 200 VAL A CA 1
ATOM 1553 C C . VAL A 1 200 ? 13.734 -5.643 16.054 1.00 61.22 200 VAL A C 1
ATOM 1555 O O . VAL A 1 200 ? 13.580 -6.659 15.382 1.00 61.22 200 VAL A O 1
ATOM 1558 N N . ALA A 1 201 ? 14.848 -4.914 15.966 1.00 55.78 201 ALA A N 1
ATOM 1559 C CA . ALA A 1 201 ? 15.949 -5.212 15.054 1.00 55.78 201 ALA A CA 1
ATOM 1560 C C . ALA A 1 201 ? 16.602 -6.591 15.270 1.00 55.78 201 ALA A C 1
ATOM 1562 O O . ALA A 1 201 ? 17.291 -7.087 14.381 1.00 55.78 201 ALA A O 1
ATOM 1563 N N . LYS A 1 202 ? 16.436 -7.182 16.461 1.00 52.62 202 LYS A N 1
ATOM 1564 C CA . LYS A 1 202 ? 17.097 -8.431 16.875 1.00 52.62 202 LYS A CA 1
ATOM 1565 C C . LYS A 1 202 ? 16.208 -9.673 16.733 1.00 52.62 202 LYS A C 1
ATOM 1567 O O . LYS A 1 202 ? 16.727 -10.781 16.830 1.00 52.62 202 LYS A O 1
ATOM 1572 N N . THR A 1 203 ? 14.896 -9.512 16.545 1.00 53.72 203 THR A N 1
ATOM 1573 C CA . THR A 1 203 ? 13.905 -10.596 16.705 1.00 53.72 203 THR A CA 1
ATOM 1574 C C . THR A 1 203 ? 13.356 -11.160 15.394 1.00 53.72 203 THR A C 1
ATOM 1576 O O . THR A 1 203 ? 12.985 -12.334 15.359 1.00 53.72 203 THR A O 1
ATOM 1579 N N . ASP A 1 204 ? 13.359 -10.399 14.299 1.00 52.00 204 ASP A N 1
ATOM 1580 C CA . ASP A 1 204 ? 12.826 -10.882 13.023 1.00 52.00 204 ASP A CA 1
ATOM 1581 C C . ASP A 1 204 ? 13.900 -11.583 12.177 1.00 52.00 204 ASP A C 1
ATOM 1583 O O . ASP A 1 204 ? 14.785 -10.958 11.596 1.00 52.00 204 ASP A O 1
ATOM 1587 N N . LEU A 1 205 ? 13.771 -12.905 12.022 1.00 44.59 205 LEU A N 1
ATOM 1588 C CA . LEU A 1 205 ? 14.630 -13.745 11.169 1.00 44.59 205 LEU A CA 1
ATOM 1589 C C . LEU A 1 205 ? 14.607 -13.321 9.678 1.00 44.59 205 LEU A C 1
ATOM 1591 O O . LEU A 1 205 ? 15.518 -13.655 8.925 1.00 44.59 205 LEU A O 1
ATOM 1595 N N . HIS A 1 206 ? 13.585 -12.567 9.249 1.00 46.81 206 HIS A N 1
ATOM 1596 C CA . HIS A 1 206 ? 13.471 -11.960 7.908 1.00 46.81 206 HIS A CA 1
ATOM 1597 C C . HIS A 1 206 ? 14.139 -10.579 7.787 1.00 46.81 206 HIS A C 1
ATOM 1599 O O . HIS A 1 206 ? 14.232 -10.017 6.695 1.00 46.81 206 HIS A O 1
ATOM 1605 N N . THR A 1 207 ? 14.611 -10.048 8.908 1.00 50.41 207 THR A N 1
ATOM 1606 C CA . THR A 1 207 ? 15.134 -8.700 9.067 1.00 50.41 207 THR A CA 1
ATOM 1607 C C . THR A 1 207 ? 16.519 -8.820 9.700 1.00 50.41 207 THR A C 1
ATOM 1609 O O . THR A 1 207 ? 16.795 -8.244 10.745 1.00 50.41 207 THR A O 1
ATOM 1612 N N . MET A 1 208 ? 17.428 -9.582 9.074 1.00 47.59 208 MET A N 1
ATOM 1613 C CA . MET A 1 208 ? 18.858 -9.490 9.397 1.00 47.59 208 MET A CA 1
ATOM 1614 C C . MET A 1 208 ? 19.392 -8.135 8.909 1.00 47.59 208 MET A C 1
ATOM 1616 O O . MET A 1 208 ? 20.121 -8.049 7.923 1.00 47.59 208 MET A O 1
ATOM 1620 N N . ILE A 1 209 ? 18.994 -7.049 9.577 1.00 52.75 209 ILE A N 1
ATOM 1621 C CA . ILE A 1 209 ? 19.554 -5.722 9.344 1.00 52.75 209 ILE A CA 1
ATOM 1622 C C . ILE A 1 209 ? 20.880 -5.657 10.099 1.00 52.75 209 ILE A C 1
ATOM 1624 O O . ILE A 1 209 ? 20.968 -5.190 11.233 1.00 52.75 209 ILE A O 1
ATOM 1628 N N . THR A 1 210 ? 21.937 -6.160 9.475 1.00 45.00 210 THR A N 1
ATOM 1629 C CA . THR A 1 210 ? 23.295 -6.012 9.992 1.00 45.00 210 THR A CA 1
ATOM 1630 C C . THR A 1 210 ? 23.799 -4.601 9.679 1.00 45.00 210 THR A C 1
ATOM 1632 O O . THR A 1 210 ? 24.059 -4.280 8.523 1.00 45.00 210 THR A O 1
ATOM 1635 N N . GLY A 1 211 ? 23.932 -3.753 10.704 1.00 50.44 211 GLY A N 1
ATOM 1636 C CA . GLY A 1 211 ? 24.720 -2.510 10.653 1.00 50.44 211 GLY A CA 1
ATOM 1637 C C . GLY A 1 211 ? 23.986 -1.249 11.119 1.00 50.44 211 GLY A C 1
ATOM 1638 O O . GLY A 1 211 ? 24.542 -0.472 11.889 1.00 50.44 211 GLY A O 1
ATOM 1639 N N . THR A 1 212 ? 22.726 -1.063 10.724 1.00 53.34 212 THR A N 1
ATOM 1640 C CA . THR A 1 212 ? 21.885 0.089 11.099 1.00 53.34 212 THR A CA 1
ATOM 1641 C C . THR A 1 212 ? 20.413 -0.292 10.953 1.00 53.34 212 THR A C 1
ATOM 1643 O O . THR A 1 212 ? 19.851 -0.128 9.879 1.00 53.34 212 THR A O 1
ATOM 1646 N N . ALA A 1 213 ? 19.770 -0.815 12.002 1.00 61.09 213 ALA A N 1
ATOM 1647 C CA . ALA A 1 213 ? 18.365 -1.244 11.980 1.00 61.09 213 ALA A CA 1
ATOM 1648 C C . ALA A 1 213 ? 17.410 -0.166 11.425 1.00 61.09 213 ALA A C 1
ATOM 1650 O O . ALA A 1 213 ? 16.925 0.690 12.164 1.00 61.09 213 ALA A O 1
ATOM 1651 N N . SER A 1 214 ? 17.186 -0.169 10.112 1.00 72.06 214 SER A N 1
ATOM 1652 C CA . SER A 1 214 ? 16.444 0.859 9.393 1.00 72.06 214 SER A CA 1
ATOM 1653 C C . SER A 1 214 ? 15.498 0.194 8.408 1.00 72.06 214 SER A C 1
ATOM 1655 O O . SER A 1 214 ? 15.887 -0.720 7.684 1.00 72.06 214 SER A O 1
ATOM 1657 N N . ALA A 1 215 ? 14.262 0.667 8.377 1.00 85.75 215 ALA A N 1
ATOM 1658 C CA . ALA A 1 215 ? 13.252 0.274 7.415 1.00 85.75 215 ALA A CA 1
ATOM 1659 C C . ALA A 1 215 ? 13.019 1.394 6.400 1.00 85.75 215 ALA A C 1
ATOM 1661 O O . ALA A 1 215 ? 13.274 2.573 6.661 1.00 85.75 215 ALA A O 1
ATOM 1662 N N . ILE A 1 216 ? 12.498 1.023 5.237 1.00 91.94 216 ILE A N 1
ATOM 1663 C CA . ILE A 1 216 ? 12.021 1.965 4.233 1.00 91.94 216 ILE A CA 1
ATOM 1664 C C . ILE A 1 216 ? 10.510 2.061 4.382 1.00 91.94 216 ILE A C 1
ATOM 1666 O O . ILE A 1 216 ? 9.804 1.062 4.260 1.00 91.94 216 ILE A O 1
ATOM 1670 N N . ARG A 1 217 ? 10.025 3.273 4.638 1.00 94.44 217 ARG A N 1
ATOM 1671 C CA . ARG A 1 217 ? 8.607 3.619 4.664 1.00 94.44 217 ARG A CA 1
ATOM 1672 C C . ARG A 1 217 ? 8.255 4.366 3.390 1.00 94.44 217 ARG A C 1
ATOM 1674 O O . ARG A 1 217 ? 8.872 5.381 3.067 1.00 94.44 217 ARG A O 1
ATOM 1681 N N . VAL A 1 218 ? 7.240 3.879 2.700 1.00 96.56 218 VAL A N 1
ATOM 1682 C CA . VAL A 1 218 ? 6.685 4.475 1.492 1.00 96.56 218 VAL A CA 1
ATOM 1683 C C . VAL A 1 218 ? 5.271 4.942 1.792 1.00 96.56 218 VAL A C 1
ATOM 1685 O O . VAL A 1 218 ? 4.491 4.193 2.371 1.00 96.56 218 VAL A O 1
ATOM 1688 N N . ILE A 1 219 ? 4.959 6.176 1.407 1.00 97.06 219 ILE A N 1
ATOM 1689 C CA . ILE A 1 219 ? 3.610 6.737 1.445 1.00 97.06 219 ILE A CA 1
ATOM 1690 C C . ILE A 1 219 ? 3.171 6.990 0.007 1.00 97.06 219 ILE A C 1
ATOM 1692 O O . ILE A 1 219 ? 3.901 7.623 -0.762 1.00 97.06 219 ILE A O 1
ATOM 1696 N N . VAL A 1 220 ? 1.988 6.494 -0.332 1.00 96.75 220 VAL A N 1
ATOM 1697 C CA . VAL A 1 220 ? 1.342 6.680 -1.630 1.00 96.75 220 VAL A CA 1
ATOM 1698 C C . VAL A 1 220 ? 0.085 7.508 -1.412 1.00 96.75 220 VAL A C 1
ATOM 1700 O O . VAL A 1 220 ? -0.821 7.069 -0.709 1.00 96.75 220 VAL A O 1
ATOM 1703 N N . ASP A 1 221 ? 0.017 8.686 -2.028 1.00 96.38 221 ASP A N 1
ATOM 1704 C CA . ASP A 1 221 ? -1.224 9.455 -2.082 1.00 96.38 221 ASP A CA 1
ATOM 1705 C C . ASP A 1 221 ? -1.969 9.048 -3.354 1.00 96.38 221 ASP A C 1
ATOM 1707 O O . ASP A 1 221 ? -1.407 9.061 -4.452 1.00 96.38 221 ASP A O 1
ATOM 1711 N N . SER A 1 222 ? -3.242 8.702 -3.210 1.00 95.56 222 SER A N 1
ATOM 1712 C CA . SER A 1 222 ? -4.124 8.309 -4.304 1.00 95.56 222 SER A CA 1
ATOM 1713 C C . SER A 1 222 ? -5.364 9.190 -4.352 1.00 95.56 222 SER A C 1
ATOM 1715 O O . SER A 1 222 ? -5.824 9.709 -3.334 1.00 95.56 222 SER A O 1
ATOM 1717 N N . ARG A 1 223 ? -5.921 9.341 -5.551 1.00 94.81 223 ARG A N 1
ATOM 1718 C CA . ARG A 1 223 ? -7.188 10.015 -5.807 1.00 94.81 223 ARG A CA 1
ATOM 1719 C C . ARG A 1 223 ? -8.144 9.063 -6.500 1.00 94.81 223 ARG A C 1
ATOM 1721 O O . ARG A 1 223 ? -7.802 8.511 -7.543 1.00 94.81 223 ARG A O 1
ATOM 1728 N N . ASP A 1 224 ? -9.341 8.926 -5.950 1.00 92.94 224 ASP A N 1
ATOM 1729 C CA . ASP A 1 224 ? -10.454 8.259 -6.619 1.00 92.94 224 ASP A CA 1
ATOM 1730 C C . ASP A 1 224 ? -11.289 9.312 -7.356 1.00 92.94 224 ASP A C 1
ATOM 1732 O O . ASP A 1 224 ? -11.832 10.242 -6.753 1.00 92.94 224 ASP A O 1
ATOM 1736 N N . ARG A 1 225 ? -11.352 9.210 -8.685 1.00 89.25 225 ARG A N 1
ATOM 1737 C CA . ARG A 1 225 ? -12.071 10.173 -9.526 1.00 89.25 225 ARG A CA 1
ATOM 1738 C C . ARG A 1 225 ? -13.572 10.166 -9.286 1.00 89.25 225 ARG A C 1
ATOM 1740 O O . ARG A 1 225 ? -14.153 11.247 -9.307 1.00 89.25 225 ARG A O 1
ATOM 1747 N N . ASN A 1 226 ? -14.166 9.008 -9.007 1.00 84.88 226 ASN A N 1
ATOM 1748 C CA . ASN A 1 226 ? -15.612 8.878 -8.837 1.00 84.88 226 ASN A CA 1
ATOM 1749 C C . ASN A 1 226 ? -16.094 9.558 -7.542 1.00 84.88 226 ASN A C 1
ATOM 1751 O O . ASN A 1 226 ? -17.100 10.259 -7.523 1.00 84.88 226 ASN A O 1
ATOM 1755 N N . SER A 1 227 ? -15.340 9.411 -6.450 1.00 84.00 227 SER A N 1
ATOM 1756 C CA . SER A 1 227 ? -15.647 10.073 -5.173 1.00 84.00 227 SER A CA 1
ATOM 1757 C C . SER A 1 227 ? -15.035 11.471 -5.026 1.00 84.00 227 SER A C 1
ATOM 1759 O O . SER A 1 227 ? -15.405 12.199 -4.109 1.00 84.00 227 SER A O 1
ATOM 1761 N N . HIS A 1 228 ? -14.095 11.847 -5.900 1.00 82.56 228 HIS A N 1
ATOM 1762 C CA . HIS A 1 228 ? -13.220 13.020 -5.769 1.00 82.56 228 HIS A CA 1
ATOM 1763 C C . HIS A 1 228 ? -12.377 13.060 -4.485 1.00 82.56 228 HIS A C 1
ATOM 1765 O O . HIS A 1 228 ? -11.755 14.085 -4.187 1.00 82.56 228 HIS A O 1
ATOM 1771 N N . GLU A 1 229 ? -12.303 11.955 -3.749 1.00 84.94 229 GLU A N 1
ATOM 1772 C CA . GLU A 1 229 ? -11.567 11.876 -2.499 1.00 84.94 229 GLU A CA 1
ATOM 1773 C C . GLU A 1 229 ? -10.087 11.581 -2.744 1.00 84.94 229 GLU A C 1
ATOM 1775 O O . GLU A 1 229 ? -9.709 10.834 -3.651 1.00 84.94 229 GLU A O 1
ATOM 1780 N N . ASN A 1 230 ? -9.245 12.168 -1.895 1.00 90.62 230 ASN A N 1
ATOM 1781 C CA . ASN A 1 230 ? -7.836 11.820 -1.806 1.00 90.62 230 ASN A CA 1
ATOM 1782 C C . ASN A 1 230 ? -7.620 11.033 -0.520 1.00 90.62 230 ASN A C 1
ATOM 1784 O O . ASN A 1 230 ? -8.109 11.436 0.535 1.00 90.62 230 ASN A O 1
ATOM 1788 N N . PHE A 1 231 ? -6.845 9.966 -0.601 1.00 93.25 231 PHE A N 1
ATOM 1789 C CA . PHE A 1 231 ? -6.452 9.179 0.555 1.00 93.25 231 PHE A CA 1
ATOM 1790 C C . PHE A 1 231 ? -5.004 8.738 0.414 1.00 93.25 231 PHE A C 1
ATOM 1792 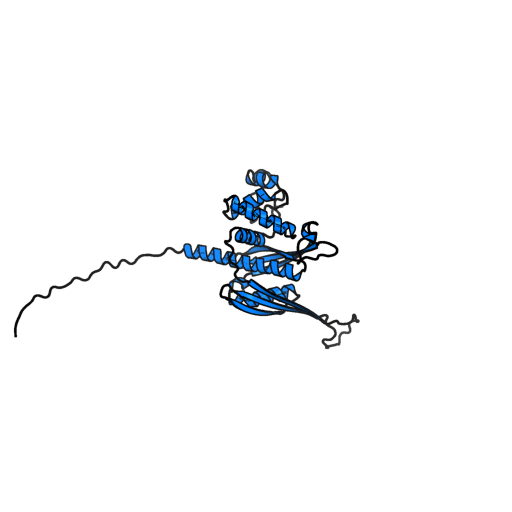O O . PHE A 1 231 ? -4.452 8.703 -0.686 1.00 93.25 231 PHE A O 1
ATOM 1799 N N . SER A 1 232 ? -4.403 8.381 1.537 1.00 95.19 232 SER A N 1
ATOM 1800 C CA . SER A 1 232 ? -2.997 8.014 1.594 1.00 95.19 232 SER A CA 1
ATOM 1801 C C . SER A 1 232 ? -2.837 6.631 2.207 1.00 95.19 232 SER A C 1
ATOM 1803 O O . SER A 1 232 ? -3.534 6.275 3.162 1.00 95.19 232 SER A O 1
ATOM 1805 N N . THR A 1 233 ? -1.910 5.849 1.669 1.00 97.00 233 THR A N 1
ATOM 1806 C CA . THR A 1 233 ? -1.530 4.534 2.193 1.00 97.00 233 THR A CA 1
ATOM 1807 C C . THR A 1 233 ? -0.056 4.496 2.533 1.00 97.00 233 THR A C 1
ATOM 1809 O O . THR A 1 233 ? 0.745 5.260 1.996 1.00 97.00 233 THR A O 1
ATOM 1812 N N . VAL A 1 234 ? 0.304 3.612 3.459 1.00 96.75 234 VAL A N 1
ATOM 1813 C CA . VAL A 1 234 ? 1.671 3.451 3.942 1.00 96.75 234 VAL A CA 1
ATOM 1814 C C . VAL A 1 234 ? 2.094 1.992 3.863 1.00 96.75 234 VAL A C 1
ATOM 1816 O O . VAL A 1 234 ? 1.378 1.089 4.282 1.00 96.75 234 VAL A O 1
ATOM 1819 N N . GLY A 1 235 ? 3.295 1.765 3.346 1.00 96.00 235 GLY A N 1
ATOM 1820 C CA . GLY A 1 235 ? 3.941 0.463 3.313 1.00 96.00 235 GLY A CA 1
ATOM 1821 C C . GLY A 1 235 ? 5.338 0.555 3.900 1.00 96.00 235 GLY A C 1
ATOM 1822 O O . GLY A 1 235 ? 6.054 1.532 3.676 1.00 96.00 235 GLY A O 1
ATOM 1823 N N . VAL A 1 236 ? 5.734 -0.460 4.665 1.00 94.25 236 VAL A N 1
ATOM 1824 C CA . VAL A 1 236 ? 7.076 -0.536 5.253 1.00 94.25 236 VAL A CA 1
ATOM 1825 C C . VAL A 1 236 ? 7.716 -1.869 4.922 1.00 94.25 236 VAL A C 1
ATOM 1827 O O . VAL A 1 236 ? 7.076 -2.918 5.028 1.00 94.25 236 VAL A O 1
ATOM 1830 N N . GLY A 1 237 ? 8.984 -1.818 4.529 1.00 90.62 237 GLY A N 1
ATOM 1831 C CA . GLY A 1 237 ? 9.770 -2.987 4.172 1.00 90.62 237 GLY A CA 1
ATOM 1832 C C . GLY A 1 237 ? 11.266 -2.758 4.346 1.00 90.62 237 GLY A C 1
ATOM 1833 O O . GLY A 1 237 ? 11.734 -1.640 4.558 1.00 90.62 237 GLY A O 1
ATOM 1834 N N . THR A 1 238 ? 12.028 -3.842 4.234 1.00 83.50 238 THR A N 1
ATOM 1835 C CA . THR A 1 238 ? 13.500 -3.817 4.256 1.00 83.50 238 THR A CA 1
ATOM 1836 C C . THR A 1 238 ? 14.095 -3.248 2.970 1.00 83.50 238 THR A C 1
ATOM 1838 O O . THR A 1 238 ? 15.239 -2.808 2.953 1.00 83.50 238 THR A O 1
ATOM 1841 N N . ASN A 1 239 ? 13.315 -3.236 1.888 1.00 88.44 239 ASN A N 1
ATOM 1842 C CA . ASN A 1 239 ? 13.678 -2.655 0.605 1.00 88.44 239 ASN A CA 1
ATOM 1843 C C . ASN A 1 239 ? 12.527 -1.795 0.063 1.00 88.44 239 ASN A C 1
ATOM 1845 O O . ASN A 1 239 ? 11.363 -1.990 0.425 1.00 88.44 239 ASN A O 1
ATOM 1849 N N . ILE A 1 240 ? 12.872 -0.859 -0.824 1.00 92.00 240 ILE A N 1
ATOM 1850 C CA . ILE A 1 240 ? 11.922 0.105 -1.382 1.00 92.00 240 ILE A CA 1
ATOM 1851 C C . ILE A 1 240 ? 10.801 -0.583 -2.162 1.00 92.00 240 ILE A C 1
ATOM 1853 O O . ILE A 1 240 ? 9.656 -0.196 -1.997 1.00 92.00 240 ILE A O 1
ATOM 1857 N N . ILE A 1 241 ? 11.090 -1.647 -2.917 1.00 94.50 241 ILE A N 1
ATOM 1858 C CA . ILE A 1 241 ? 10.095 -2.328 -3.757 1.00 94.50 241 ILE A CA 1
ATOM 1859 C C . ILE A 1 241 ? 9.022 -3.016 -2.908 1.00 94.50 241 ILE A C 1
ATOM 1861 O O . ILE A 1 241 ? 7.837 -2.882 -3.197 1.00 94.50 241 ILE A O 1
ATOM 1865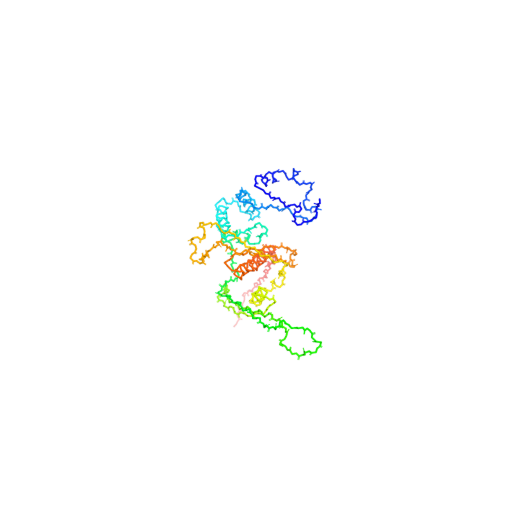 N N . GLU A 1 242 ? 9.408 -3.710 -1.834 1.00 93.44 242 GLU A N 1
ATOM 1866 C CA . GLU A 1 242 ? 8.452 -4.329 -0.903 1.00 93.44 242 GLU A CA 1
ATOM 1867 C C . GLU A 1 242 ? 7.607 -3.271 -0.181 1.00 93.44 242 GLU A C 1
ATOM 1869 O O . GLU A 1 242 ? 6.398 -3.446 -0.022 1.00 93.44 242 GLU A O 1
ATOM 1874 N N . ALA A 1 243 ? 8.222 -2.162 0.241 1.00 95.31 243 ALA A N 1
ATOM 1875 C CA . ALA A 1 243 ? 7.502 -1.063 0.875 1.00 95.31 243 ALA A CA 1
ATOM 1876 C C . ALA A 1 243 ? 6.485 -0.426 -0.092 1.00 95.31 243 ALA A C 1
ATOM 1878 O O . ALA A 1 243 ? 5.324 -0.244 0.275 1.00 95.31 243 ALA A O 1
ATOM 1879 N N . SER A 1 244 ? 6.885 -0.168 -1.343 1.00 96.94 244 SER A N 1
ATOM 1880 C CA . SER A 1 244 ? 5.996 0.334 -2.397 1.00 96.94 244 SER A CA 1
ATOM 1881 C C . SER A 1 244 ? 4.874 -0.650 -2.702 1.00 96.94 244 SER A C 1
ATOM 1883 O O . SER A 1 244 ? 3.720 -0.243 -2.764 1.00 96.94 244 SER A O 1
ATOM 1885 N N . TRP A 1 245 ? 5.181 -1.944 -2.828 1.00 97.06 245 TRP A N 1
ATOM 1886 C CA . TRP A 1 245 ? 4.178 -2.979 -3.065 1.00 97.06 245 TRP A CA 1
ATOM 1887 C C . TRP A 1 245 ? 3.087 -2.965 -1.991 1.00 97.06 245 TRP A C 1
ATOM 1889 O O . TRP A 1 245 ? 1.902 -2.990 -2.311 1.00 97.06 245 TRP A O 1
ATOM 1899 N N . ARG A 1 246 ? 3.473 -2.911 -0.710 1.00 97.00 246 ARG A N 1
ATOM 1900 C CA . ARG A 1 246 ? 2.513 -2.881 0.403 1.00 97.00 246 ARG A CA 1
ATOM 1901 C C . ARG A 1 246 ? 1.620 -1.645 0.353 1.00 97.00 246 ARG A C 1
ATOM 1903 O O . ARG A 1 246 ? 0.411 -1.786 0.486 1.00 97.00 246 ARG A O 1
ATOM 1910 N N . ALA A 1 247 ? 2.198 -0.469 0.102 1.00 97.50 247 ALA A N 1
ATOM 1911 C CA . ALA A 1 247 ? 1.436 0.772 -0.021 1.00 97.50 247 ALA A CA 1
ATOM 1912 C C . ALA A 1 247 ? 0.451 0.728 -1.208 1.00 97.50 247 ALA A C 1
ATOM 1914 O O . ALA A 1 247 ? -0.702 1.139 -1.067 1.00 97.50 247 ALA A O 1
ATOM 1915 N N . LEU A 1 248 ? 0.878 0.187 -2.357 1.00 97.38 248 LEU A N 1
ATOM 1916 C CA . LEU A 1 248 ? 0.038 0.034 -3.550 1.00 97.38 248 LEU A CA 1
ATOM 1917 C C . LEU A 1 248 ? -1.104 -0.961 -3.319 1.00 97.38 248 LEU A C 1
ATOM 1919 O O . LEU A 1 248 ? -2.250 -0.665 -3.647 1.00 97.38 248 LEU A O 1
ATOM 1923 N N . VAL A 1 249 ? -0.819 -2.116 -2.710 1.00 97.50 249 VAL A N 1
ATOM 1924 C CA . VAL A 1 249 ? -1.855 -3.105 -2.376 1.00 97.50 249 VAL A CA 1
ATOM 1925 C C . VAL A 1 249 ? -2.872 -2.528 -1.408 1.00 97.50 249 VAL A C 1
ATOM 1927 O O . VAL A 1 249 ? -4.063 -2.691 -1.647 1.00 97.50 249 VAL A O 1
ATOM 1930 N N . ASP A 1 250 ? -2.435 -1.820 -0.367 1.00 97.44 250 ASP A N 1
ATOM 1931 C CA . ASP A 1 250 ? -3.360 -1.144 0.540 1.00 97.44 250 ASP A CA 1
ATOM 1932 C C . ASP A 1 250 ? -4.221 -0.110 -0.207 1.00 97.44 250 ASP A C 1
ATOM 1934 O O . ASP A 1 250 ? -5.405 0.019 0.088 1.00 97.44 250 ASP A O 1
ATOM 1938 N N . ALA A 1 251 ? -3.676 0.604 -1.202 1.00 97.06 251 ALA A N 1
ATOM 1939 C CA . ALA A 1 251 ? -4.449 1.597 -1.954 1.00 97.06 251 ALA A CA 1
ATOM 1940 C C . ALA A 1 251 ? -5.558 0.939 -2.785 1.00 97.06 251 ALA A C 1
ATOM 1942 O O . ALA A 1 251 ? -6.701 1.403 -2.784 1.00 97.06 251 ALA A O 1
ATOM 1943 N N . VAL A 1 252 ? -5.227 -0.173 -3.445 1.00 97.38 252 VAL A N 1
ATOM 1944 C CA . VAL A 1 252 ? -6.177 -0.973 -4.224 1.00 97.38 252 VAL A CA 1
ATOM 1945 C C . VAL A 1 252 ? -7.216 -1.626 -3.310 1.00 97.38 252 VAL A C 1
ATOM 1947 O O . VAL A 1 252 ? -8.411 -1.457 -3.531 1.00 97.38 252 VAL A O 1
ATOM 1950 N N . GLU A 1 253 ? -6.793 -2.326 -2.256 1.00 97.44 253 GLU A N 1
ATOM 1951 C CA . GLU A 1 253 ? -7.697 -3.008 -1.319 1.00 97.44 253 GLU A CA 1
ATOM 1952 C C . GLU A 1 253 ? -8.630 -2.024 -0.607 1.00 97.44 253 GLU A C 1
ATOM 1954 O O . GLU A 1 253 ? -9.810 -2.322 -0.422 1.00 97.44 253 GLU A O 1
ATOM 1959 N N . TYR A 1 254 ? -8.148 -0.830 -0.247 1.00 95.56 254 TYR A N 1
ATOM 1960 C CA . TYR A 1 254 ? -8.987 0.211 0.344 1.00 95.56 254 TYR A CA 1
ATOM 1961 C C . TYR A 1 254 ? -10.051 0.710 -0.636 1.00 95.56 254 TYR A C 1
ATOM 1963 O O . TYR A 1 254 ? -11.222 0.805 -0.264 1.00 95.56 254 TYR A O 1
ATOM 1971 N N . LYS A 1 255 ? -9.672 0.983 -1.893 1.00 95.12 255 LYS A N 1
ATOM 1972 C CA . LYS A 1 255 ? -10.617 1.387 -2.942 1.00 95.12 255 LYS A CA 1
ATOM 1973 C C . LYS A 1 255 ? -11.702 0.326 -3.149 1.00 95.12 255 LYS A C 1
ATOM 1975 O O . LYS A 1 255 ? -12.883 0.662 -3.108 1.00 95.12 255 LYS A O 1
ATOM 1980 N N . LEU A 1 256 ? -11.316 -0.941 -3.298 1.00 95.31 256 LEU A N 1
ATOM 1981 C CA . LEU A 1 256 ? -12.264 -2.041 -3.503 1.00 95.31 256 LEU A CA 1
ATOM 1982 C C . LEU A 1 256 ? -13.182 -2.246 -2.290 1.00 95.31 256 LEU A C 1
ATOM 1984 O O . LEU A 1 256 ? -14.398 -2.267 -2.442 1.00 95.31 256 LEU A O 1
ATOM 1988 N N . SER A 1 257 ? -12.623 -2.266 -1.076 1.00 93.38 257 SER A N 1
ATOM 1989 C CA . SER A 1 257 ? -13.409 -2.428 0.159 1.00 93.38 257 SER A CA 1
ATOM 1990 C C . SER A 1 257 ? -14.450 -1.318 0.344 1.00 93.38 257 SER A C 1
ATOM 1992 O O . SER A 1 257 ? -15.530 -1.545 0.891 1.00 93.38 257 SER A O 1
ATOM 1994 N N . ARG A 1 258 ? -14.143 -0.094 -0.102 1.00 89.69 258 ARG A N 1
ATOM 1995 C CA . ARG A 1 258 ? -15.091 1.026 -0.058 1.00 89.69 258 ARG A CA 1
ATOM 1996 C C . ARG A 1 258 ? -16.191 0.917 -1.098 1.00 89.69 258 ARG A C 1
ATOM 1998 O O . ARG A 1 258 ? -17.338 1.240 -0.785 1.00 89.69 258 ARG A O 1
ATOM 2005 N N . ASP A 1 259 ? -15.849 0.499 -2.309 1.00 89.62 259 ASP A N 1
ATOM 2006 C CA . ASP A 1 259 ? -16.834 0.314 -3.370 1.00 89.62 259 ASP A CA 1
ATOM 2007 C C . ASP A 1 259 ? -17.813 -0.814 -3.010 1.00 89.62 259 ASP A C 1
ATOM 2009 O O . ASP A 1 259 ? -19.023 -0.632 -3.158 1.00 89.62 259 ASP A O 1
ATOM 2013 N N . ASP A 1 260 ? -17.325 -1.897 -2.397 1.00 88.00 260 ASP A N 1
ATOM 2014 C CA . ASP A 1 260 ? -18.148 -2.979 -1.844 1.00 88.00 260 ASP A CA 1
ATOM 2015 C C . ASP A 1 260 ? -19.133 -2.478 -0.774 1.00 88.00 260 ASP A C 1
ATOM 2017 O O . ASP A 1 260 ? -20.327 -2.788 -0.816 1.00 88.00 260 ASP A O 1
ATOM 2021 N N . ALA A 1 261 ? -18.665 -1.658 0.175 1.00 78.88 261 ALA A N 1
ATOM 2022 C CA . ALA A 1 261 ? -19.518 -1.103 1.229 1.00 78.88 261 ALA A CA 1
ATOM 2023 C C . ALA A 1 261 ? -20.600 -0.155 0.673 1.00 78.88 261 ALA A C 1
ATOM 2025 O O . ALA A 1 261 ? -21.750 -0.165 1.131 1.00 78.88 261 ALA A O 1
ATOM 2026 N N . ARG A 1 262 ? -20.261 0.649 -0.347 1.00 67.69 262 ARG A N 1
ATOM 2027 C CA . ARG A 1 262 ? -21.226 1.515 -1.046 1.00 67.69 262 ARG A CA 1
ATOM 2028 C C . ARG A 1 262 ? -22.269 0.692 -1.798 1.00 67.69 262 ARG A C 1
ATOM 2030 O O . ARG A 1 262 ? -23.457 1.007 -1.709 1.00 67.69 262 ARG A O 1
ATOM 2037 N N . TRP A 1 263 ? -21.846 -0.374 -2.474 1.00 50.41 263 TRP A N 1
ATOM 2038 C CA . TRP A 1 263 ? -22.742 -1.287 -3.179 1.00 50.41 263 TRP A CA 1
ATOM 2039 C C . TRP A 1 263 ? -23.712 -1.999 -2.226 1.00 50.41 263 TRP A C 1
ATOM 2041 O O . TRP A 1 263 ? -24.917 -2.012 -2.474 1.00 50.41 263 TRP A O 1
ATOM 2051 N N . ALA A 1 264 ? -23.225 -2.504 -1.087 1.00 53.59 264 ALA A N 1
ATOM 2052 C CA . ALA A 1 264 ? -24.066 -3.133 -0.066 1.00 53.59 264 ALA A CA 1
ATOM 2053 C C . ALA A 1 264 ? -25.122 -2.166 0.503 1.00 53.59 264 ALA A C 1
ATOM 2055 O O . ALA A 1 264 ? -26.278 -2.540 0.711 1.00 53.59 264 ALA A O 1
ATOM 2056 N N . THR A 1 265 ? -24.753 -0.898 0.697 1.00 55.41 265 THR A N 1
ATOM 2057 C CA . THR A 1 265 ? -25.673 0.135 1.199 1.00 55.41 265 THR A CA 1
ATOM 2058 C C . THR A 1 265 ? -26.753 0.483 0.167 1.00 55.41 265 THR A C 1
ATOM 2060 O O . THR A 1 265 ? -27.930 0.570 0.513 1.00 55.41 265 THR A O 1
ATOM 2063 N N . GLN A 1 266 ? -26.395 0.613 -1.116 1.00 44.66 266 GLN A N 1
ATOM 2064 C CA . GLN A 1 266 ? -27.352 0.910 -2.194 1.00 44.66 266 GLN A CA 1
ATOM 2065 C C . GLN A 1 266 ? -28.302 -0.260 -2.485 1.00 44.66 266 GLN A C 1
ATOM 2067 O O . GLN A 1 266 ? -29.495 -0.032 -2.674 1.00 44.66 266 GLN A O 1
ATOM 2072 N N . ALA A 1 267 ? -27.811 -1.503 -2.450 1.00 40.38 267 ALA A N 1
ATOM 2073 C CA . ALA A 1 267 ? -28.637 -2.700 -2.629 1.00 40.38 267 ALA A CA 1
ATOM 2074 C C . ALA A 1 267 ? -29.687 -2.869 -1.514 1.00 40.38 267 ALA A C 1
ATOM 2076 O O . ALA A 1 267 ? -30.791 -3.336 -1.771 1.00 40.38 267 ALA A O 1
ATOM 2077 N N . THR A 1 268 ? -29.373 -2.427 -0.294 1.00 44.69 268 THR A N 1
ATOM 2078 C CA . THR A 1 268 ? -30.296 -2.465 0.857 1.00 44.69 268 THR A CA 1
ATOM 2079 C C . THR A 1 268 ? -31.308 -1.303 0.841 1.00 44.69 268 THR A C 1
ATOM 2081 O O . THR A 1 268 ? -32.296 -1.330 1.566 1.00 44.69 268 THR A O 1
ATOM 2084 N N . SER A 1 269 ? -31.087 -0.281 0.003 1.00 43.16 269 SER A N 1
ATOM 2085 C CA . SER A 1 269 ? -31.913 0.937 -0.077 1.00 43.16 269 SER A CA 1
ATOM 2086 C C . SER A 1 269 ? -33.002 0.893 -1.158 1.00 43.16 269 SER A C 1
ATOM 2088 O O . SER A 1 269 ? -33.776 1.843 -1.271 1.00 43.16 269 SER A O 1
ATOM 2090 N N . GLN A 1 270 ? -33.073 -0.164 -1.974 1.00 34.00 270 GLN A N 1
ATOM 2091 C CA . GLN A 1 270 ? -34.192 -0.342 -2.901 1.00 34.00 270 GLN A CA 1
ATOM 2092 C C . GLN A 1 270 ? -35.396 -0.912 -2.138 1.00 34.00 270 GLN A C 1
ATOM 2094 O O . GLN A 1 270 ? -35.288 -2.010 -1.590 1.00 34.00 270 GLN A O 1
ATOM 2099 N N . PRO A 1 271 ? -36.548 -0.215 -2.080 1.00 38.28 271 PRO A N 1
ATOM 2100 C CA . PRO A 1 271 ? -37.745 -0.815 -1.521 1.00 38.28 271 PRO A CA 1
ATOM 2101 C C . PRO A 1 271 ? -38.159 -1.978 -2.425 1.00 38.28 271 PRO A C 1
ATOM 2103 O O . PRO A 1 271 ? -38.363 -1.800 -3.628 1.00 38.28 271 PRO A O 1
ATOM 2106 N N . HIS A 1 272 ? -38.284 -3.172 -1.841 1.00 40.91 272 HIS A N 1
ATOM 2107 C CA . HIS A 1 272 ? -39.052 -4.254 -2.442 1.00 40.91 272 HIS A CA 1
ATOM 2108 C C . HIS A 1 272 ? -40.460 -3.711 -2.699 1.00 40.91 272 HIS A C 1
ATOM 2110 O O . HIS A 1 272 ? -41.251 -3.548 -1.772 1.00 40.91 272 HIS A O 1
ATOM 2116 N N . ASN A 1 273 ? -40.756 -3.379 -3.954 1.00 35.16 273 ASN A N 1
ATOM 2117 C CA . ASN A 1 273 ? -42.106 -3.054 -4.375 1.00 35.16 273 ASN A CA 1
ATOM 2118 C C . ASN A 1 273 ? -42.876 -4.380 -4.453 1.00 35.16 273 ASN A C 1
ATOM 2120 O O . ASN A 1 273 ? -42.958 -5.014 -5.502 1.00 35.16 273 ASN A O 1
ATOM 2124 N N . GLU A 1 274 ? -43.373 -4.842 -3.308 1.00 44.50 274 GLU A N 1
ATOM 2125 C CA . GLU A 1 274 ? -44.499 -5.766 -3.272 1.00 44.50 274 GLU A CA 1
ATOM 2126 C C . GLU A 1 274 ? -45.750 -4.968 -3.628 1.00 44.50 274 GLU A C 1
ATOM 2128 O O . GLU A 1 274 ? -46.160 -4.074 -2.893 1.00 44.50 274 GLU A O 1
ATOM 2133 N N . THR A 1 275 ? -46.331 -5.257 -4.788 1.00 38.88 275 THR A N 1
ATOM 2134 C CA . THR A 1 275 ? -47.772 -5.154 -5.055 1.00 38.88 275 THR A CA 1
ATOM 2135 C C . THR A 1 275 ? -48.032 -5.701 -6.451 1.00 38.88 275 THR A C 1
ATOM 2137 O O . THR A 1 275 ? -47.724 -5.054 -7.441 1.00 38.88 275 THR A O 1
ATOM 2140 N N . GLU A 1 276 ? -48.621 -6.892 -6.524 1.00 36.09 276 GLU A N 1
ATOM 2141 C CA . GLU A 1 276 ? -49.852 -7.054 -7.299 1.00 36.09 276 GLU A CA 1
ATOM 2142 C C . GLU A 1 276 ? -50.656 -8.248 -6.768 1.00 36.09 276 GLU A C 1
ATOM 2144 O O . GLU A 1 276 ? -50.362 -9.425 -6.975 1.00 36.09 276 GLU A O 1
ATOM 2149 N N . ASP A 1 277 ? -51.669 -7.856 -6.001 1.00 39.19 277 ASP A N 1
ATOM 2150 C CA . ASP A 1 277 ? -52.911 -8.550 -5.707 1.00 39.19 277 ASP A CA 1
ATOM 2151 C C . ASP A 1 277 ? -53.510 -9.173 -6.981 1.00 39.19 277 ASP A C 1
ATOM 2153 O O . ASP A 1 277 ? -53.817 -8.480 -7.948 1.00 39.19 277 ASP A O 1
ATOM 2157 N N . THR A 1 278 ? -53.705 -10.491 -6.969 1.00 37.78 278 THR A N 1
ATOM 2158 C CA . THR A 1 278 ? -54.627 -11.179 -7.884 1.00 37.78 278 THR A CA 1
ATOM 2159 C C . THR A 1 278 ? -55.663 -11.957 -7.081 1.00 37.78 278 THR A C 1
ATOM 2161 O O . THR A 1 278 ? -55.791 -13.177 -7.164 1.00 37.78 278 THR A O 1
ATOM 2164 N N . SER A 1 279 ? -56.468 -11.232 -6.306 1.00 40.69 279 SER A N 1
ATOM 2165 C CA . SER A 1 279 ? -57.813 -11.669 -5.946 1.00 40.69 279 SER A CA 1
ATOM 2166 C C . SER A 1 279 ? -58.763 -11.494 -7.138 1.00 40.69 279 SER A C 1
ATOM 2168 O O . SER A 1 279 ? -59.488 -10.516 -7.261 1.00 40.69 279 SER A O 1
ATOM 2170 N N . GLN A 1 280 ? -58.797 -12.475 -8.041 1.00 36.91 280 GLN A N 1
ATOM 2171 C CA . GLN A 1 280 ? -59.953 -12.679 -8.922 1.00 36.91 280 GLN A CA 1
ATOM 2172 C C . GLN A 1 280 ? -60.067 -14.157 -9.307 1.00 36.91 280 GLN A C 1
ATOM 2174 O O . GLN A 1 280 ? -59.496 -14.638 -10.282 1.00 36.91 280 GLN A O 1
ATOM 2179 N N . ALA A 1 281 ? -60.823 -14.892 -8.492 1.00 37.84 281 ALA A N 1
ATOM 2180 C CA . ALA A 1 281 ? -61.335 -16.208 -8.840 1.00 37.84 281 ALA A CA 1
ATOM 2181 C C . ALA A 1 281 ? -62.455 -16.061 -9.888 1.00 37.84 281 ALA A C 1
ATOM 2183 O O . ALA A 1 281 ? -63.389 -15.288 -9.652 1.00 37.84 281 ALA A O 1
ATOM 2184 N N . PRO A 1 282 ? -62.441 -16.806 -11.007 1.00 37.34 282 PRO A N 1
ATOM 2185 C CA . PRO A 1 282 ? -63.614 -16.918 -11.852 1.00 37.34 282 PRO A CA 1
ATOM 2186 C C . PRO A 1 282 ? -64.560 -17.994 -11.303 1.00 37.34 282 PRO A C 1
ATOM 2188 O O . PRO A 1 282 ? -64.155 -19.075 -10.873 1.00 37.34 282 PRO A O 1
ATOM 2191 N N . ALA A 1 283 ? -65.845 -17.651 -11.313 1.00 36.47 283 ALA A N 1
ATOM 2192 C CA . ALA A 1 283 ? -66.960 -18.466 -10.868 1.00 36.47 283 ALA A CA 1
ATOM 2193 C C . ALA A 1 283 ? -67.085 -19.787 -11.649 1.00 36.47 283 ALA A C 1
ATOM 2195 O O . ALA A 1 283 ? -66.991 -19.826 -12.874 1.00 36.47 283 ALA A O 1
ATOM 2196 N N . VAL A 1 284 ? -67.375 -20.859 -10.912 1.00 38.72 284 VAL A N 1
ATOM 2197 C CA . VAL A 1 284 ? -67.797 -22.165 -11.429 1.00 38.72 284 VAL A CA 1
ATOM 2198 C C . VAL A 1 284 ? -69.258 -22.078 -11.893 1.00 38.72 284 VAL A C 1
ATOM 2200 O O . VAL A 1 284 ? -70.112 -21.742 -11.069 1.00 38.72 284 VAL A O 1
ATOM 2203 N N . PRO A 1 285 ? -69.608 -22.441 -13.141 1.00 37.16 285 PRO A N 1
ATOM 2204 C CA . PRO A 1 285 ? -70.981 -22.768 -13.489 1.00 37.16 285 PRO A CA 1
ATOM 2205 C C . PRO A 1 285 ? -71.244 -24.253 -13.214 1.00 37.16 285 PRO A C 1
ATOM 2207 O O . PRO A 1 285 ? -70.526 -25.135 -13.685 1.00 37.16 285 PRO A O 1
ATOM 2210 N N . GLN A 1 286 ? -72.302 -24.517 -12.450 1.00 36.94 286 GLN A N 1
ATOM 2211 C CA . GLN A 1 286 ? -72.885 -25.841 -12.260 1.00 36.94 286 GLN A CA 1
ATOM 2212 C C . GLN A 1 286 ? -73.430 -26.376 -13.594 1.00 36.94 286 GLN A C 1
ATOM 2214 O O . GLN A 1 286 ? -74.210 -25.696 -14.258 1.00 36.94 286 GLN A O 1
ATOM 2219 N N . ALA A 1 287 ? -73.072 -27.610 -13.952 1.00 36.72 287 ALA A N 1
ATOM 2220 C CA . ALA A 1 287 ? -73.753 -28.379 -14.988 1.00 36.72 287 ALA A CA 1
ATOM 2221 C C . ALA A 1 287 ? -74.521 -29.531 -14.329 1.00 36.72 287 ALA A C 1
ATOM 2223 O O . ALA A 1 287 ? -73.938 -30.451 -13.753 1.00 36.72 287 ALA A O 1
ATOM 2224 N N . SER A 1 288 ? -75.845 -29.425 -14.397 1.00 38.12 288 SER A N 1
ATOM 2225 C CA . SER A 1 288 ? -76.823 -30.422 -13.978 1.00 38.12 288 SER A CA 1
ATOM 2226 C C . SER A 1 288 ? -76.721 -31.714 -14.795 1.00 38.12 288 SER A C 1
ATOM 2228 O O . SER A 1 288 ? -76.505 -31.691 -16.005 1.00 38.12 288 SER A O 1
ATOM 2230 N N . GLN A 1 289 ? -76.955 -32.839 -14.120 1.00 43.44 289 GLN A N 1
ATOM 2231 C CA . GLN A 1 289 ? -77.241 -34.149 -14.708 1.00 43.44 289 GLN A CA 1
ATOM 2232 C C . GLN A 1 289 ? -78.511 -34.116 -15.573 1.00 43.44 289 GLN A C 1
ATOM 2234 O O . GLN A 1 289 ? -79.526 -33.632 -15.082 1.00 43.44 289 GLN A O 1
ATOM 2239 N N . VAL A 1 290 ? -78.501 -34.751 -16.757 1.00 37.22 290 VAL A N 1
ATOM 2240 C CA . VAL A 1 290 ? -79.640 -35.531 -17.295 1.00 37.22 290 VAL A CA 1
ATOM 2241 C C . VAL A 1 290 ? -79.115 -36.702 -18.147 1.00 37.22 290 VAL A C 1
ATOM 2243 O O . VAL A 1 290 ? -78.152 -36.565 -18.895 1.00 37.22 290 VAL A O 1
ATOM 2246 N N . LEU A 1 291 ? -79.768 -37.850 -17.958 1.00 38.47 291 LEU A N 1
ATOM 2247 C CA . LEU A 1 291 ? -79.601 -39.180 -18.546 1.00 38.47 291 LEU A CA 1
ATOM 2248 C C . LEU A 1 291 ? -79.896 -39.318 -20.067 1.00 38.47 291 LEU A C 1
ATOM 2250 O O . LEU A 1 291 ? -80.597 -38.493 -20.644 1.00 38.47 291 LEU A O 1
ATOM 2254 N N . ASN A 1 292 ? -79.531 -40.511 -20.577 1.00 36.53 292 ASN A N 1
ATOM 2255 C CA . ASN A 1 292 ? -80.120 -41.322 -21.671 1.00 36.53 292 ASN A CA 1
ATOM 2256 C C . ASN A 1 292 ? -79.642 -41.075 -23.115 1.00 36.53 292 ASN A C 1
ATOM 2258 O O . ASN A 1 292 ? -80.091 -40.136 -23.765 1.00 36.53 292 ASN A O 1
ATOM 2262 N N . ALA A 1 293 ? -78.858 -42.009 -23.672 1.00 42.44 293 ALA A N 1
ATOM 2263 C CA . ALA A 1 293 ? -79.321 -43.165 -24.464 1.00 42.44 293 ALA A CA 1
ATOM 2264 C C . ALA A 1 293 ? -78.136 -44.098 -24.775 1.00 42.44 293 ALA A C 1
ATOM 2266 O O . ALA A 1 293 ? -77.025 -43.569 -24.998 1.00 42.44 293 ALA A O 1
#

=== Feature glossary ===
Key to the feature types in this record:

— What the protein is —

Primary structure: the covalent order of the twenty standard amino acids along the backbone. Two proteins with the same sequence will (almost always) fold to the same structure; two with 30% identity often share a fold but not the details.

Database cross-references. InterPro integrates a dozen domain/family signature databases into unified entries with residue-range hits. GO terms attach function/process/location labels with evidence codes. CATH codes position the fold in a four-level structural taxonomy. Organism is the NCBI-taxonomy species name.

— Where its atoms are —

The mmCIF block holds the 3D Cartesian coordinates of each backbone atom (N, Cα, C, O) in ångströms. mmCIF is the PDB's canonical archive format — a tagged-loop text representation of the atomic model.

Six rendered views show the 3D structure from the faces of a cube — i.e. along ±x, ±y, ±z. Rendering representation is drawn randomly per protein from cartoon (secondary-structure ribbons), sticks (backbone bonds), or molecular surface; coloring is either N→C rainbow (blue at the N-terminus through red at the C-terminus) or one color per chain.

— Local backbone conformation —

DSSP 8-state secondary structure assigns each residue one of H (α-helix), G (3₁₀-helix), I (π-helix), E (extended β-strand), B (isolated β-bridge), T (hydrogen-bonded turn), S (bend), or '-' (coil). The assignment is computed from backbone hydrogen-bond geometry via the Kabsch–Sander algorithm.

P-SEA three-state annotation labels each residue as helix, strand, or coil based purely on the geometry of the Cα trace. It serves as a fallback when the full backbone (and thus DSSP) is unavailable.

The φ/ψ torsion pair specifies the backbone conformation at each residue. φ rotates about the N–Cα bond, ψ about the Cα–C bond. Steric clashes forbid most of the (φ, ψ) plane — the allowed regions (α-helix basin, β-sheet basin, left-handed helix) are the Ramachandran-allowed regions.

— Global shape and packing —

The geometric summary reports three shape descriptors. Rg (radius of gyration) measures how spread out the Cα atoms are about their centre of mass; compact globular proteins have small Rg, elongated or unfolded ones large. Cα contacts (<8 Å, |i−j|>4) count long-range residue pairs in spatial proximity — high for tightly packed folds, near zero for rods or random coil. The bounding-box extents give the protein's footprint along x, y, z in Å.

Accessible surface area quantifies burial. A residue with SASA near zero is packed into the hydrophobic core; one with SASA >100 Å² sits on the surface. Computed here via the Shrake–Rupley numerical algorithm with a 1.4 Å probe.

Plot images: a contact map (which residues are close in 3D, as an N×N binary image), a Ramachandran scatter (backbone torsion angles, revealing secondary-structure composition at a glance), and — for AlphaFold structures — a PAE heatmap (pairwise prediction confidence).

— Structural neighborhood —

The Foldseek 3Di string encodes local tertiary geometry as a 20-letter alphabet — one character per residue — derived from the relative positions of nearby Cα atoms. Unlike the amino-acid sequence, 3Di is a direct function of the 3D structure, so two proteins with the same fold have similar 3Di strings even at low sequence identity.

Nearest PDB neighbors are the top structural matches found by Foldseek when searching this structure against the entire Protein Data Bank. Each hit reports a TM-score (0 to 1; >0.5 almost always implies the same fold) and an E-value. These are *structural* homologs — they may share no detectable sequence similarity.

— Confidence and disorder —

For AlphaFold models, the B-factor field carries pLDDT — the model's own estimate of local accuracy on a 0–100 scale. Regions with pLDDT<50 should be treated as essentially unmodeled; they often correspond to intrinsically disordered segments.

B-factor (Debye–Waller factor) reflects atomic displacement in the crystal lattice. It is an experimental observable (units Å²), not a prediction; low values mean the atom is pinned down, high values mean it moves or is heterogeneous across the crystal.

Predicted aligned error is AlphaFold's pairwise confidence. Unlike pLDDT (per-residue), PAE is per-residue-pair and captures whether two parts of the structure are correctly placed relative to each other. Units are ångströms of expected positional error.